Protein AF-A0A8S3S9F1-F1 (afdb_monomer_lite)

Structure (mmCIF, N/CA/C/O backbone):
data_AF-A0A8S3S9F1-F1
#
_entry.id   AF-A0A8S3S9F1-F1
#
loop_
_atom_site.group_PDB
_atom_site.id
_atom_site.type_symbol
_atom_site.label_atom_id
_atom_site.label_alt_id
_atom_site.label_comp_id
_atom_site.label_asym_id
_atom_site.label_entity_id
_atom_site.label_seq_id
_atom_site.pdbx_PDB_ins_code
_atom_site.Cartn_x
_atom_site.Cartn_y
_atom_site.Cartn_z
_atom_site.occupancy
_atom_site.B_iso_or_equiv
_atom_site.auth_seq_id
_atom_site.auth_comp_id
_atom_site.auth_asym_id
_atom_site.auth_atom_id
_atom_site.pdbx_PDB_model_num
ATOM 1 N N . MET A 1 1 ? -11.580 0.445 35.725 1.00 64.69 1 MET A N 1
ATOM 2 C CA . MET A 1 1 ? -11.082 0.594 37.122 1.00 64.69 1 MET A CA 1
ATOM 3 C C . MET A 1 1 ? -11.573 -0.590 37.945 1.00 64.69 1 MET A C 1
ATOM 5 O O . MET A 1 1 ? -12.680 -1.034 37.696 1.00 64.69 1 MET A O 1
ATOM 9 N N . ILE A 1 2 ? -10.803 -1.133 38.888 1.00 80.94 2 ILE A N 1
ATOM 10 C CA . ILE A 1 2 ? -11.288 -2.218 39.760 1.00 80.94 2 ILE A CA 1
ATOM 11 C C . ILE A 1 2 ? -11.992 -1.601 40.978 1.00 80.94 2 ILE A C 1
ATOM 13 O O . ILE A 1 2 ? -11.377 -0.806 41.684 1.00 80.94 2 ILE A O 1
ATOM 17 N N . VAL A 1 3 ? -13.266 -1.933 41.214 1.00 84.88 3 VAL A N 1
ATOM 18 C CA . VAL A 1 3 ? -14.085 -1.317 42.277 1.00 84.88 3 VAL A CA 1
ATOM 19 C C . VAL A 1 3 ? -14.909 -2.344 43.057 1.00 84.88 3 VAL A C 1
ATOM 21 O O . VAL A 1 3 ? -15.009 -3.511 42.680 1.00 84.88 3 VAL A O 1
ATOM 24 N N . LYS A 1 4 ? -15.527 -1.875 44.147 1.00 88.19 4 LYS A N 1
ATOM 25 C CA . LYS A 1 4 ? -16.622 -2.546 44.854 1.00 88.19 4 LYS A CA 1
ATOM 26 C C . LYS A 1 4 ? -17.819 -1.607 44.915 1.00 88.19 4 LYS A C 1
ATOM 28 O O . LYS A 1 4 ? -17.648 -0.414 45.161 1.00 88.19 4 LYS A O 1
ATOM 33 N N . CYS A 1 5 ? -19.018 -2.145 44.751 1.00 82.56 5 CYS A N 1
ATOM 34 C CA . CYS A 1 5 ? -20.244 -1.420 45.049 1.00 82.56 5 CYS A CA 1
ATOM 35 C C . CYS A 1 5 ? -20.648 -1.685 46.496 1.00 82.56 5 CYS A C 1
ATOM 37 O O . CYS A 1 5 ? -20.478 -2.792 47.004 1.00 82.56 5 CYS A O 1
ATOM 39 N N . ALA A 1 6 ? -21.205 -0.674 47.153 1.00 86.50 6 ALA A N 1
ATOM 40 C CA . ALA A 1 6 ? -21.793 -0.827 48.469 1.00 86.50 6 ALA A CA 1
ATOM 41 C C . ALA A 1 6 ? -23.165 -0.161 48.495 1.00 86.50 6 ALA A C 1
ATOM 43 O O . ALA A 1 6 ? -23.300 0.985 48.070 1.00 86.50 6 ALA A O 1
ATOM 44 N N . ILE A 1 7 ? -24.169 -0.879 48.987 1.00 84.19 7 ILE A N 1
ATOM 45 C CA . ILE A 1 7 ? -25.527 -0.368 49.149 1.00 84.19 7 ILE A CA 1
ATOM 46 C C . ILE A 1 7 ? -25.888 -0.339 50.627 1.00 84.19 7 ILE A C 1
ATOM 48 O O . ILE A 1 7 ? -25.523 -1.232 51.395 1.00 84.19 7 ILE A O 1
ATOM 52 N N . GLN A 1 8 ? -26.614 0.700 51.018 1.00 86.00 8 GLN A N 1
ATOM 53 C CA . GLN A 1 8 ? -27.138 0.848 52.362 1.00 86.00 8 GLN A CA 1
ATOM 54 C C . GLN A 1 8 ? -28.536 1.451 52.267 1.00 86.00 8 GLN A C 1
ATOM 56 O O . GLN A 1 8 ? -28.740 2.447 51.574 1.00 86.00 8 GLN A O 1
ATOM 61 N N . VAL A 1 9 ? -29.506 0.822 52.924 1.00 81.00 9 VAL A N 1
ATOM 62 C CA . VAL A 1 9 ? -30.903 1.269 52.907 1.00 81.00 9 VAL A CA 1
ATOM 63 C C . VAL A 1 9 ? -31.178 2.046 54.190 1.00 81.00 9 VAL A C 1
ATOM 65 O O . VAL A 1 9 ? -30.864 1.570 55.281 1.00 81.00 9 VAL A O 1
ATOM 68 N N . GLY A 1 10 ? -31.748 3.241 54.060 1.00 78.56 10 GLY A N 1
ATOM 69 C CA . GLY A 1 10 ? -32.263 4.038 55.173 1.00 78.56 10 GLY A CA 1
ATOM 70 C C . GLY A 1 10 ? -33.768 4.237 55.018 1.00 78.56 10 GLY A C 1
ATOM 71 O O . GLY A 1 10 ? -34.246 4.436 53.902 1.00 78.56 10 GLY A O 1
ATOM 72 N N . GLY A 1 11 ? -34.515 4.156 56.120 1.00 69.50 11 GLY A N 1
ATOM 73 C CA . GLY A 1 11 ? -35.933 4.525 56.135 1.00 69.50 11 GLY A CA 1
ATOM 74 C C . GLY A 1 11 ? -36.115 6.046 56.109 1.00 69.50 11 GLY A C 1
ATOM 75 O O . GLY A 1 11 ? -35.261 6.782 56.607 1.00 69.50 11 GLY A O 1
ATOM 76 N N . GLU A 1 12 ? -37.221 6.532 55.539 1.00 62.56 12 GLU A N 1
ATOM 77 C CA . GLU A 1 12 ? -37.562 7.958 55.594 1.00 62.56 12 GLU A CA 1
ATOM 78 C C . GLU A 1 12 ? -37.854 8.393 57.041 1.00 62.56 12 GLU A C 1
ATOM 80 O O . GLU A 1 12 ? -38.721 7.833 57.708 1.00 62.56 12 GLU A O 1
ATOM 85 N N . GLY A 1 13 ? -37.127 9.416 57.508 1.00 61.00 13 GLY A N 1
ATOM 86 C CA . GLY A 1 13 ? -37.258 10.002 58.846 1.00 61.00 13 GLY A CA 1
ATOM 87 C C . GLY A 1 13 ? -36.220 9.474 59.838 1.00 61.00 13 GLY A C 1
ATOM 88 O O . GLY A 1 13 ? -36.426 8.427 60.431 1.00 61.00 13 GLY A O 1
ATOM 89 N N . PHE A 1 14 ? -35.114 10.219 60.008 1.00 59.12 14 PHE A N 1
ATOM 90 C CA . PHE A 1 14 ? -34.063 10.083 61.044 1.00 59.12 14 PHE A CA 1
ATOM 91 C C . PHE A 1 14 ? -33.852 8.672 61.638 1.00 59.12 14 PHE A C 1
ATOM 93 O O . PHE A 1 14 ? -33.723 8.507 62.850 1.00 59.12 14 PHE A O 1
ATOM 100 N N . GLY A 1 15 ? -33.810 7.654 60.779 1.00 57.94 15 GLY A N 1
ATOM 101 C CA . GLY A 1 15 ? -33.701 6.252 61.160 1.00 57.94 15 GLY A CA 1
ATOM 102 C C . GLY A 1 15 ? -32.342 5.699 60.770 1.00 57.94 15 GLY A C 1
ATOM 103 O O . GLY A 1 15 ? -31.855 5.944 59.668 1.00 57.94 15 GLY A O 1
ATOM 104 N N . THR A 1 16 ? -31.728 4.969 61.697 1.00 67.81 16 THR A N 1
ATOM 105 C CA . THR A 1 16 ? -30.458 4.258 61.540 1.00 67.81 16 THR A CA 1
ATOM 106 C C . THR A 1 16 ? -30.378 3.527 60.202 1.00 67.81 16 THR A C 1
ATOM 108 O O . THR A 1 16 ? -31.266 2.755 59.841 1.00 67.81 16 THR A O 1
ATOM 111 N N . TYR A 1 17 ? -29.293 3.765 59.465 1.00 79.25 17 TYR A N 1
ATOM 112 C CA . TYR A 1 17 ? -29.019 3.027 58.241 1.00 79.25 17 TYR A CA 1
ATOM 113 C C . TYR A 1 17 ? -28.911 1.525 58.536 1.00 79.25 17 TYR A C 1
ATOM 115 O O . TYR A 1 17 ? -28.289 1.122 59.523 1.00 79.25 17 TYR A O 1
ATOM 123 N N . GLY A 1 18 ? -29.498 0.698 57.669 1.00 80.12 18 GLY A N 1
ATOM 124 C CA . GLY A 1 18 ? -29.355 -0.754 57.731 1.00 80.12 18 GLY A CA 1
ATOM 125 C C . GLY A 1 18 ? -27.906 -1.214 57.512 1.00 80.12 18 GLY A C 1
ATOM 126 O O . GLY A 1 18 ? -27.025 -0.399 57.214 1.00 80.12 18 GLY A O 1
ATOM 127 N N . PRO A 1 19 ? -27.626 -2.521 57.647 1.00 83.56 19 PRO A N 1
ATOM 128 C CA . PRO A 1 19 ? -26.304 -3.061 57.360 1.00 83.56 19 PRO A CA 1
ATOM 129 C C . PRO A 1 19 ? -25.893 -2.748 55.916 1.00 83.56 19 PRO A C 1
ATOM 131 O O . PRO A 1 19 ? -26.696 -2.817 54.985 1.00 83.56 19 PRO A O 1
ATOM 134 N N . GLN A 1 20 ? -24.628 -2.373 55.740 1.00 88.31 20 GLN A N 1
ATOM 135 C CA . GLN A 1 20 ? -24.055 -2.134 54.424 1.00 88.31 20 GLN A CA 1
ATOM 136 C C . GLN A 1 20 ? -23.795 -3.480 53.743 1.00 88.31 20 GLN A C 1
ATOM 138 O O . GLN A 1 20 ? -23.093 -4.332 54.287 1.00 88.31 20 GLN A O 1
ATOM 143 N N . HIS A 1 21 ? -24.328 -3.657 52.539 1.00 87.44 21 HIS A N 1
ATOM 144 C CA . HIS A 1 21 ? -24.033 -4.814 51.700 1.00 87.44 21 HIS A CA 1
ATOM 145 C C . HIS A 1 21 ? -23.020 -4.406 50.638 1.00 87.44 21 HIS A C 1
ATOM 147 O O . HIS A 1 21 ? -23.201 -3.389 49.969 1.00 87.44 21 HIS A O 1
ATOM 153 N N . THR A 1 22 ? -21.950 -5.182 50.490 1.00 90.31 22 THR A N 1
ATOM 154 C CA . THR A 1 22 ? -20.886 -4.923 49.517 1.00 90.31 22 THR A CA 1
ATOM 155 C C . THR A 1 22 ? -20.856 -6.014 48.455 1.00 90.31 22 THR A C 1
ATOM 157 O O . THR A 1 22 ? -21.131 -7.177 48.743 1.00 90.31 22 THR A O 1
ATOM 160 N N . SER A 1 23 ? -20.560 -5.632 47.215 1.00 87.56 23 SER A N 1
ATOM 161 C CA . SER A 1 23 ? -20.316 -6.581 46.132 1.00 87.56 23 SER A CA 1
ATOM 162 C C . SER A 1 23 ? -18.914 -7.178 46.235 1.00 87.56 23 SER A C 1
ATOM 164 O O . SER A 1 23 ? -18.011 -6.602 46.858 1.00 87.56 23 SER A O 1
ATOM 166 N N . ASP A 1 24 ? -18.697 -8.271 45.507 1.00 90.38 24 ASP A N 1
ATOM 167 C CA . ASP A 1 24 ? -17.350 -8.690 45.138 1.00 90.38 24 ASP A CA 1
ATOM 168 C C . ASP A 1 24 ? -16.638 -7.605 44.321 1.00 90.38 24 ASP A C 1
ATOM 170 O O . ASP A 1 24 ? -17.247 -6.657 43.808 1.00 90.38 24 ASP A O 1
ATOM 174 N N . VAL A 1 25 ? -15.315 -7.730 44.235 1.00 87.50 25 VAL A N 1
ATOM 175 C CA . VAL A 1 25 ? -14.483 -6.857 43.408 1.00 87.50 25 VAL A CA 1
ATOM 176 C C . VAL A 1 25 ? -14.765 -7.139 41.935 1.00 87.50 25 VAL A C 1
ATOM 178 O O . VAL A 1 25 ? -14.690 -8.289 41.509 1.00 87.50 25 VAL A O 1
ATOM 181 N N . PHE A 1 26 ? -15.019 -6.100 41.142 1.00 85.44 26 PHE A N 1
ATOM 182 C CA . PHE A 1 26 ? -15.218 -6.240 39.700 1.00 85.44 26 PHE A CA 1
ATOM 183 C C . PHE A 1 26 ? -14.583 -5.083 38.921 1.00 85.44 26 PHE A C 1
ATOM 185 O O . PHE A 1 26 ? -14.331 -4.001 39.459 1.00 85.44 26 PHE A O 1
ATOM 192 N N . PHE A 1 27 ? -14.293 -5.313 37.638 1.00 82.19 27 PHE A N 1
ATOM 193 C CA . PHE A 1 27 ? -13.904 -4.231 36.740 1.00 82.19 27 PHE A CA 1
ATOM 194 C C . PHE A 1 27 ? -15.131 -3.385 36.436 1.00 82.19 27 PHE A C 1
ATOM 196 O O . PHE A 1 27 ? -16.123 -3.890 35.933 1.00 82.19 27 PHE A O 1
ATOM 203 N N . ALA A 1 28 ? -15.032 -2.100 36.717 1.00 79.06 28 ALA A N 1
ATOM 204 C CA . ALA A 1 28 ? -16.010 -1.067 36.469 1.00 79.06 28 ALA A CA 1
ATOM 205 C C . ALA A 1 28 ? -15.593 -0.250 35.240 1.00 79.06 28 ALA A C 1
ATOM 207 O O . ALA A 1 28 ? -14.579 0.460 35.290 1.00 79.06 28 ALA A O 1
ATOM 208 N N . GLY A 1 29 ? -16.364 -0.357 34.156 1.00 77.38 29 GLY A N 1
ATOM 209 C CA . GLY A 1 29 ? -16.155 0.407 32.927 1.00 77.38 29 GLY A CA 1
ATOM 210 C C . GLY A 1 29 ? -16.621 -0.330 31.673 1.00 77.38 29 GLY A C 1
ATOM 211 O O . GLY A 1 29 ? -17.383 -1.295 31.747 1.00 77.38 29 GLY A O 1
ATOM 212 N N . LEU A 1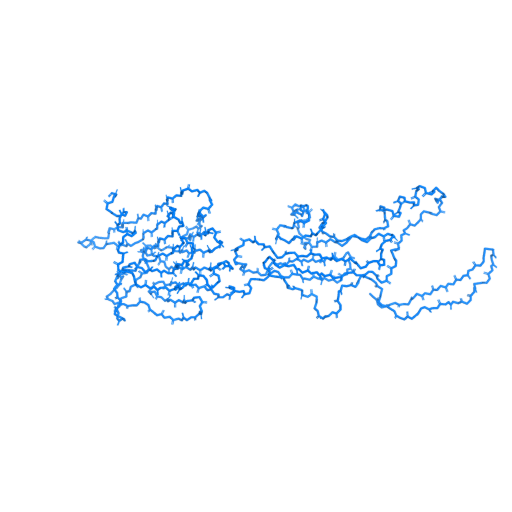 30 ? -16.140 0.131 30.519 1.00 77.75 30 LEU A N 1
ATOM 213 C CA . LEU A 1 30 ? -16.263 -0.600 29.264 1.00 77.75 30 LEU A CA 1
ATOM 214 C C . LEU A 1 30 ? -15.169 -1.656 29.187 1.00 77.75 30 LEU A C 1
ATOM 216 O O . LEU A 1 30 ? -13.994 -1.359 29.395 1.00 77.75 30 LEU A O 1
ATOM 220 N N . LYS A 1 31 ? -15.559 -2.873 28.847 1.00 78.06 31 LYS A N 1
ATOM 221 C CA . LYS A 1 31 ? -14.649 -3.956 28.536 1.00 78.06 31 LYS A CA 1
ATOM 222 C C . LYS A 1 31 ? -14.754 -4.262 27.049 1.00 78.06 31 LYS A C 1
ATOM 224 O O . LYS A 1 31 ? -15.825 -4.580 26.543 1.00 78.06 31 LYS A O 1
ATOM 229 N N . ILE A 1 32 ? -13.626 -4.130 26.371 1.00 75.31 32 ILE A N 1
ATOM 230 C CA . ILE A 1 32 ? -13.412 -4.558 24.991 1.00 75.31 32 ILE A CA 1
ATOM 231 C C . ILE A 1 32 ? -12.616 -5.872 25.084 1.00 75.31 32 ILE A C 1
ATOM 233 O O . ILE A 1 32 ? -11.804 -5.996 26.000 1.00 75.31 32 ILE A O 1
ATOM 237 N N . ASP A 1 33 ? -12.938 -6.871 24.255 1.00 67.75 33 ASP A N 1
ATOM 238 C CA . ASP A 1 33 ? -12.566 -8.297 24.411 1.00 67.75 33 ASP A CA 1
ATOM 239 C C . ASP A 1 33 ? -11.193 -8.582 25.088 1.00 67.75 33 ASP A C 1
ATOM 241 O O . ASP A 1 33 ? -10.182 -7.980 24.723 1.00 67.75 33 ASP A O 1
ATOM 245 N N . PRO A 1 34 ? -11.097 -9.520 26.057 1.00 49.06 34 PRO A N 1
ATOM 246 C CA . PRO A 1 34 ? -9.926 -9.698 26.911 1.00 49.06 34 PRO A CA 1
ATOM 247 C C . PRO A 1 34 ? -8.845 -10.649 26.346 1.00 49.06 34 PRO A C 1
ATOM 249 O O . PRO A 1 34 ? -7.963 -11.064 27.097 1.00 49.06 34 PRO A O 1
ATOM 252 N N . SER A 1 35 ? -8.861 -11.009 25.056 1.00 50.50 35 SER A N 1
ATOM 253 C CA . SER A 1 35 ? -7.918 -11.973 24.448 1.00 50.50 35 SER A CA 1
ATOM 254 C C . SER A 1 35 ? -6.542 -11.404 24.045 1.00 50.50 35 SER A C 1
ATOM 256 O O . SER A 1 35 ? -5.869 -11.984 23.199 1.00 50.50 35 SER A O 1
ATOM 258 N N . SER A 1 36 ? -6.070 -10.358 24.736 1.00 46.16 36 SER A N 1
ATOM 259 C CA . SER A 1 36 ? -4.657 -9.931 24.885 1.00 46.16 36 SER A CA 1
ATOM 260 C C . SER A 1 36 ? -4.018 -8.895 23.941 1.00 46.16 36 SER A C 1
ATOM 262 O O . SER A 1 36 ? -2.823 -8.646 24.099 1.00 46.16 36 SER A O 1
ATOM 264 N N . SER A 1 37 ? -4.745 -8.185 23.071 1.00 53.69 37 SER A N 1
ATOM 265 C CA . SER A 1 37 ? -4.168 -6.981 22.440 1.00 53.69 37 SER A CA 1
ATOM 266 C C . SER A 1 37 ? -5.144 -5.808 22.334 1.00 53.69 37 SER A C 1
ATOM 268 O O . SER A 1 37 ? -6.279 -5.945 21.894 1.00 53.69 37 SER A O 1
ATOM 270 N N . THR A 1 38 ? -4.676 -4.619 22.724 1.00 63.66 38 THR A N 1
ATOM 271 C CA . THR A 1 38 ? -5.267 -3.323 22.340 1.00 63.66 38 THR A CA 1
ATOM 272 C C . THR A 1 38 ? -5.001 -2.989 20.870 1.00 63.66 38 THR A C 1
ATOM 274 O O . THR A 1 38 ? -5.549 -2.017 20.365 1.00 63.66 38 THR A O 1
ATOM 277 N N . ASP A 1 39 ? -4.162 -3.788 20.203 1.00 68.75 39 ASP A N 1
ATOM 278 C CA . ASP A 1 39 ? -3.821 -3.708 18.786 1.00 68.75 39 ASP A CA 1
ATOM 279 C C . ASP A 1 39 ? -4.570 -4.796 18.009 1.00 68.75 39 ASP A C 1
ATOM 281 O O . ASP A 1 39 ? -4.155 -5.959 17.988 1.00 68.75 39 ASP A O 1
ATOM 285 N N . TYR A 1 40 ? -5.660 -4.421 17.354 1.00 75.31 40 TYR A N 1
ATOM 286 C CA . TYR A 1 40 ? -6.356 -5.275 16.400 1.00 75.31 40 TYR A CA 1
ATOM 287 C C . TYR A 1 40 ? -5.810 -5.063 14.985 1.00 75.31 40 TYR A C 1
ATOM 289 O O . TYR A 1 40 ? -5.301 -3.991 14.653 1.00 75.31 40 TYR A O 1
ATOM 297 N N . GLN A 1 41 ? -5.917 -6.090 14.143 1.00 74.50 41 GLN A N 1
ATOM 298 C CA . GLN A 1 41 ? -5.527 -6.037 12.734 1.00 74.50 41 GLN A CA 1
ATOM 299 C C . GLN A 1 41 ? -6.713 -6.465 11.873 1.00 74.50 41 GLN A C 1
ATOM 301 O O . GLN A 1 41 ? -7.392 -7.434 12.211 1.00 74.50 41 GLN A O 1
ATOM 306 N N . VAL A 1 42 ? -6.949 -5.736 10.789 1.00 72.88 42 VAL A N 1
ATOM 307 C CA . VAL A 1 42 ? -7.927 -6.066 9.748 1.00 72.88 42 VAL A CA 1
ATOM 308 C C . VAL A 1 42 ? -7.219 -5.986 8.395 1.00 72.88 42 VAL A C 1
ATOM 310 O O . VAL A 1 42 ? -6.285 -5.200 8.241 1.00 72.88 42 VAL A O 1
ATOM 313 N N . PHE A 1 43 ? -7.601 -6.845 7.456 1.00 71.56 43 PHE A N 1
ATOM 314 C CA . PHE A 1 43 ? -7.080 -6.848 6.087 1.00 71.56 43 PHE A CA 1
ATOM 315 C C . PHE A 1 43 ? -8.119 -6.239 5.134 1.00 71.56 43 PHE A C 1
ATOM 317 O O . PHE A 1 43 ? -9.310 -6.223 5.458 1.00 71.56 43 PHE A O 1
ATOM 324 N N . GLU A 1 44 ? -7.703 -5.770 3.952 1.00 68.69 44 GLU A N 1
ATOM 325 C CA . GLU A 1 44 ? -8.639 -5.230 2.955 1.00 68.69 44 GLU A CA 1
ATOM 326 C C . GLU A 1 44 ? -9.796 -6.198 2.671 1.00 68.69 44 GLU A C 1
ATOM 328 O O . GLU A 1 44 ? -9.591 -7.368 2.335 1.00 68.69 44 GLU A O 1
ATOM 333 N N . GLY A 1 45 ? -11.026 -5.695 2.784 1.00 63.34 45 GLY A N 1
ATOM 334 C CA . GLY A 1 45 ? -12.235 -6.478 2.528 1.00 63.34 45 GLY A CA 1
ATOM 335 C C . GLY A 1 45 ? -12.564 -7.521 3.602 1.00 63.34 45 GLY A C 1
ATOM 336 O O . GLY A 1 45 ? -13.599 -8.180 3.495 1.00 63.34 45 GLY A O 1
ATOM 337 N N . GLU A 1 46 ? -11.737 -7.668 4.642 1.00 70.94 46 GLU A N 1
ATOM 338 C CA . GLU A 1 46 ? -12.092 -8.446 5.823 1.00 70.94 46 GLU A CA 1
ATOM 339 C C . GLU A 1 46 ? -12.936 -7.630 6.803 1.00 70.94 46 GLU A C 1
ATOM 341 O O . GLU A 1 46 ? -12.824 -6.405 6.909 1.00 70.94 46 GLU A O 1
ATOM 346 N N . GLU A 1 47 ? -13.772 -8.348 7.552 1.00 72.56 47 GLU A N 1
ATOM 347 C CA . GLU A 1 47 ? -14.567 -7.803 8.643 1.00 72.56 47 GLU A CA 1
ATOM 348 C C . GLU A 1 47 ? -13.995 -8.256 9.986 1.00 72.56 47 GLU A C 1
ATOM 350 O O . GLU A 1 47 ? -13.867 -9.448 10.274 1.00 72.56 47 GLU A O 1
ATOM 355 N N . LEU A 1 48 ? -13.710 -7.284 10.843 1.00 76.81 48 LEU A N 1
ATOM 356 C CA . LEU A 1 48 ? -13.348 -7.487 12.232 1.00 76.81 48 LEU A CA 1
ATOM 357 C C . LEU A 1 48 ? -14.536 -7.133 13.130 1.00 76.81 48 LEU A C 1
ATOM 359 O O . LEU A 1 48 ? -15.124 -6.055 13.031 1.00 76.81 48 LEU A O 1
ATOM 363 N N . HIS A 1 49 ? -14.861 -8.037 14.052 1.00 79.25 49 HIS A N 1
ATOM 364 C CA . HIS A 1 49 ? -15.924 -7.864 15.036 1.00 79.25 49 HIS A CA 1
ATOM 365 C C . HIS A 1 49 ? -15.328 -7.755 16.436 1.00 79.25 49 HIS A C 1
ATOM 367 O O . HIS A 1 49 ? -14.895 -8.752 17.008 1.00 79.25 49 HIS A O 1
ATOM 373 N N . ILE A 1 50 ? -15.335 -6.548 16.998 1.00 77.44 50 ILE A N 1
ATOM 374 C CA . ILE A 1 50 ? -14.828 -6.288 18.345 1.00 77.44 50 ILE A CA 1
ATOM 375 C C . ILE A 1 50 ? -16.020 -6.208 19.312 1.00 77.44 50 ILE A C 1
ATOM 377 O O . ILE A 1 50 ? -16.811 -5.260 19.228 1.00 77.44 50 ILE A O 1
ATOM 381 N N . PRO A 1 51 ? -16.193 -7.173 20.233 1.00 79.56 51 PRO A N 1
ATOM 382 C CA . PRO A 1 51 ? -17.244 -7.101 21.234 1.00 79.56 51 PRO A CA 1
ATOM 383 C C . PRO A 1 51 ? -16.885 -6.082 22.324 1.00 79.56 51 PRO A C 1
ATOM 385 O O . PRO A 1 51 ? -15.763 -6.047 22.833 1.00 79.56 51 PRO A O 1
ATOM 388 N N . ALA A 1 52 ? -17.873 -5.279 22.707 1.00 79.50 52 ALA A N 1
ATOM 389 C CA . ALA A 1 52 ? -17.782 -4.277 23.755 1.00 79.50 52 ALA A CA 1
ATOM 390 C C . ALA A 1 52 ? -18.947 -4.445 24.744 1.00 79.50 52 ALA A C 1
ATOM 392 O O . ALA A 1 52 ? -20.114 -4.509 24.349 1.00 79.50 52 ALA A O 1
ATOM 393 N N . GLU A 1 53 ? -18.639 -4.515 26.038 1.00 84.81 53 GLU A N 1
ATOM 394 C CA . GLU A 1 53 ? -19.618 -4.699 27.115 1.00 84.81 53 GLU A CA 1
ATOM 395 C C . GLU A 1 53 ? -19.409 -3.674 28.235 1.00 84.81 53 GLU A C 1
ATOM 397 O O . GLU A 1 53 ? -18.280 -3.437 28.667 1.00 84.81 53 GLU A O 1
ATOM 402 N N . LEU A 1 54 ? -20.488 -3.062 28.734 1.00 82.88 54 LEU A N 1
ATOM 403 C CA . LEU A 1 54 ? -20.427 -2.281 29.969 1.00 82.88 54 LEU A CA 1
ATOM 404 C C . LEU A 1 54 ? -20.635 -3.202 31.164 1.00 82.88 54 LEU A C 1
ATOM 406 O O . LEU A 1 54 ? -21.594 -3.966 31.231 1.00 82.88 54 LEU A O 1
ATOM 410 N N . THR A 1 55 ? -19.757 -3.086 32.152 1.00 84.06 55 THR A N 1
ATOM 411 C CA . THR A 1 55 ? -19.850 -3.872 33.389 1.00 84.06 55 THR A CA 1
ATOM 412 C C . THR A 1 55 ? -20.672 -3.187 34.478 1.00 84.06 55 THR A C 1
ATOM 414 O O . THR A 1 55 ? -20.867 -3.748 35.556 1.00 84.06 55 THR A O 1
ATOM 417 N N . MET A 1 56 ? -21.153 -1.970 34.217 1.00 82.81 56 MET A N 1
ATOM 418 C CA . MET A 1 56 ? -21.987 -1.202 35.133 1.00 82.81 56 MET A CA 1
ATOM 419 C C . MET A 1 56 ? -23.059 -0.401 34.385 1.00 82.81 56 MET A C 1
ATOM 421 O O . MET A 1 56 ? -22.831 -0.002 33.240 1.00 82.81 56 MET A O 1
ATOM 425 N N . PRO A 1 57 ? -24.200 -0.114 35.037 1.00 82.56 57 PRO A N 1
ATOM 426 C CA . PRO A 1 57 ? -25.199 0.786 34.484 1.00 82.56 57 PRO A CA 1
ATOM 427 C C . PRO A 1 57 ? -24.645 2.199 34.311 1.00 82.56 57 PRO A C 1
ATOM 429 O O . PRO A 1 57 ? -23.782 2.652 35.065 1.00 82.56 57 PRO A O 1
ATOM 432 N N . LEU A 1 58 ? -25.205 2.921 33.341 1.00 80.56 58 LEU A N 1
ATOM 433 C CA . LEU A 1 58 ? -24.897 4.331 33.131 1.00 80.56 58 LEU A CA 1
ATOM 434 C C . LEU A 1 58 ? -25.371 5.158 34.334 1.00 80.56 58 LEU A C 1
ATOM 436 O O . LEU A 1 58 ? -26.537 5.089 34.734 1.00 80.56 58 LEU A O 1
ATOM 440 N N . SER A 1 59 ? -24.457 5.943 34.908 1.00 71.94 59 SER A N 1
ATOM 441 C CA . SER A 1 59 ? -24.787 6.906 35.958 1.00 71.94 59 SER A CA 1
ATOM 442 C C . SER A 1 59 ? -25.369 8.158 35.315 1.00 71.94 59 SER A C 1
ATOM 444 O O . SER A 1 59 ? -24.678 8.860 34.579 1.00 71.94 59 SER A O 1
ATOM 446 N N . CYS A 1 60 ? -26.647 8.421 35.575 1.00 72.56 60 CYS A N 1
ATOM 447 C CA . CYS A 1 60 ? -27.390 9.499 34.930 1.00 72.56 60 CYS A CA 1
ATOM 448 C C . CYS A 1 60 ? -27.839 10.519 35.974 1.00 72.56 60 CYS A C 1
ATOM 450 O O . CYS A 1 60 ? -28.287 10.161 37.067 1.00 72.56 60 CYS A O 1
ATOM 452 N N . ALA A 1 61 ? -27.671 11.803 35.658 1.00 68.50 61 ALA A N 1
ATOM 453 C CA . ALA A 1 61 ? -28.036 12.890 36.554 1.00 68.50 61 ALA A CA 1
ATOM 454 C C . ALA A 1 61 ? -29.556 13.091 36.524 1.00 68.50 61 ALA A C 1
ATOM 456 O O . ALA A 1 61 ? -30.104 13.698 35.606 1.00 68.50 61 ALA A O 1
ATOM 457 N N . TRP A 1 62 ? -30.247 12.571 37.537 1.00 67.81 62 TRP A N 1
ATOM 458 C CA . TRP A 1 62 ? -31.694 12.723 37.655 1.00 67.81 62 TRP A CA 1
ATOM 459 C C . TRP A 1 62 ? -32.050 14.072 38.301 1.00 67.81 62 TRP A C 1
ATOM 461 O O . TRP A 1 62 ? -31.525 14.398 39.372 1.00 67.81 62 TRP A O 1
ATOM 471 N N . PRO A 1 63 ? -32.958 14.870 37.711 1.00 67.00 63 PRO A N 1
ATOM 472 C CA . PRO A 1 63 ? -33.463 16.075 38.349 1.00 67.00 63 PRO A CA 1
ATOM 473 C C . PRO A 1 63 ? -34.172 15.709 39.656 1.00 67.00 63 PRO A C 1
ATOM 475 O O . PRO A 1 63 ? -35.088 14.890 39.659 1.00 67.00 63 PRO A O 1
ATOM 478 N N . LYS A 1 64 ? -33.812 16.368 40.763 1.00 62.53 64 LYS A N 1
ATOM 479 C CA . LYS A 1 64 ? -34.369 16.111 42.109 1.00 62.53 64 LYS A CA 1
ATOM 480 C C . LYS A 1 64 ? -35.894 16.322 42.241 1.00 62.53 64 LYS A C 1
ATOM 482 O O . LYS A 1 64 ? -36.436 16.068 43.308 1.00 62.53 64 LYS A O 1
ATOM 4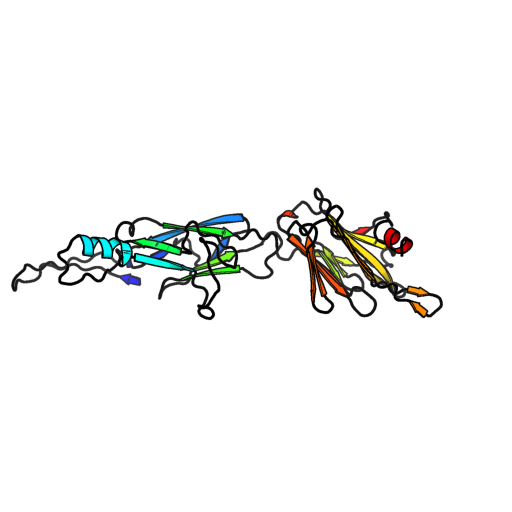87 N N . MET A 1 65 ? -36.581 16.802 41.198 1.00 57.28 65 MET A N 1
ATOM 488 C CA . MET A 1 65 ? -38.008 17.165 41.216 1.00 57.28 65 MET A CA 1
ATOM 489 C C . MET A 1 65 ? -38.784 16.804 39.933 1.00 57.28 65 MET A C 1
ATOM 491 O O . MET A 1 65 ? -39.855 17.357 39.697 1.00 57.28 65 MET A O 1
ATOM 495 N N . SER A 1 66 ? -38.297 15.912 39.063 1.00 55.34 66 SER A N 1
ATOM 496 C CA . SER A 1 66 ? -39.106 15.508 37.900 1.00 55.34 66 SER A CA 1
ATOM 497 C C . SER A 1 66 ? -40.022 14.335 38.256 1.00 55.34 66 SER A C 1
ATOM 499 O O . SER A 1 66 ? -39.599 13.186 38.195 1.00 55.34 66 SER A O 1
ATOM 501 N N . THR A 1 67 ? -41.277 14.607 38.612 1.00 56.00 67 THR A N 1
ATOM 502 C CA . THR A 1 67 ? -42.344 13.586 38.701 1.00 56.00 67 THR A CA 1
ATOM 503 C C . THR A 1 67 ? -43.007 13.318 37.346 1.00 56.00 67 THR A C 1
ATOM 505 O O . THR A 1 67 ? -43.759 12.357 37.189 1.00 56.00 67 THR A O 1
ATOM 508 N N . GLU A 1 68 ? -42.711 14.141 36.339 1.00 67.81 68 GLU A N 1
ATOM 509 C CA . GLU A 1 68 ? -43.203 13.964 34.979 1.00 67.81 68 GLU A CA 1
ATOM 510 C C . GLU A 1 68 ? -42.502 12.784 34.305 1.00 67.81 68 GLU A C 1
ATOM 512 O O . GLU A 1 68 ? -41.352 12.876 33.870 1.00 67.81 68 GLU A O 1
ATOM 517 N N . LYS A 1 69 ? -43.234 11.674 34.182 1.00 67.38 69 LYS A N 1
ATOM 518 C CA . LYS A 1 69 ? -42.809 10.454 33.484 1.00 67.38 69 LYS A CA 1
ATOM 519 C C . LYS A 1 69 ? -42.182 10.747 32.113 1.00 67.38 69 LYS A C 1
ATOM 521 O O . LYS A 1 69 ? -41.110 10.235 31.817 1.00 67.38 69 LYS A O 1
ATOM 526 N N . ASN A 1 70 ? -42.770 11.670 31.347 1.00 70.81 70 ASN A N 1
ATOM 527 C CA . ASN A 1 70 ? -42.266 12.083 30.031 1.00 70.81 70 ASN A CA 1
ATOM 528 C C . ASN A 1 70 ? -40.852 12.684 30.083 1.00 70.81 70 ASN A C 1
ATOM 530 O O . ASN A 1 70 ? -40.061 12.485 29.165 1.00 70.81 70 ASN A O 1
ATOM 534 N N . ARG A 1 71 ? -40.511 13.407 31.156 1.00 70.94 71 ARG A N 1
ATOM 535 C CA . ARG A 1 71 ? -39.187 14.015 31.330 1.00 70.94 71 ARG A CA 1
ATOM 536 C C . ARG A 1 71 ? -38.142 12.975 31.728 1.00 70.94 71 ARG A C 1
ATOM 538 O O . ARG A 1 71 ? -37.027 13.019 31.223 1.00 70.94 71 ARG A O 1
ATOM 545 N N . ILE A 1 72 ? -38.514 12.019 32.581 1.00 70.75 72 ILE A N 1
ATOM 546 C CA . ILE A 1 72 ? -37.657 10.879 32.939 1.00 70.75 72 ILE A CA 1
ATOM 547 C C . ILE A 1 72 ? -37.390 10.001 31.711 1.00 70.75 72 ILE A C 1
ATOM 549 O O . ILE A 1 72 ? -36.250 9.605 31.481 1.00 70.75 72 ILE A O 1
ATOM 553 N N . ASP A 1 73 ? -38.420 9.715 30.915 1.00 73.88 73 ASP A N 1
ATOM 554 C CA . ASP A 1 73 ? -38.293 8.887 29.714 1.00 73.88 73 ASP A CA 1
ATOM 555 C C . ASP A 1 73 ? -37.428 9.576 28.642 1.00 73.88 73 ASP A C 1
ATOM 557 O O . ASP A 1 73 ? -36.607 8.917 28.006 1.00 73.88 73 ASP A O 1
ATOM 561 N N . ASN A 1 74 ? -37.510 10.906 28.520 1.00 73.12 74 ASN A N 1
ATOM 562 C CA . ASN A 1 74 ? -36.623 11.687 27.653 1.00 73.12 74 ASN A CA 1
ATOM 563 C C . ASN A 1 74 ? -35.151 11.605 28.112 1.00 73.12 74 ASN A C 1
ATOM 565 O O . ASN A 1 74 ? -34.280 11.264 27.315 1.00 73.12 74 ASN A O 1
ATOM 569 N N . ILE A 1 75 ? -34.877 11.788 29.410 1.00 72.88 75 ILE A N 1
ATOM 570 C CA . ILE A 1 75 ? -33.520 11.651 29.976 1.00 72.88 75 ILE A CA 1
ATOM 571 C C . ILE A 1 75 ? -32.967 10.241 29.733 1.00 72.88 75 ILE A C 1
ATOM 573 O O . ILE A 1 75 ? -31.812 10.088 29.347 1.00 72.88 75 ILE A O 1
ATOM 577 N N . LYS A 1 76 ? -33.784 9.193 29.906 1.00 71.75 76 LYS A N 1
ATOM 578 C CA . LYS A 1 76 ? -33.378 7.805 29.623 1.00 71.75 76 LYS A CA 1
ATOM 579 C C . LYS A 1 76 ? -32.967 7.590 28.168 1.00 71.75 76 LYS A C 1
ATOM 581 O O . LYS A 1 76 ? -32.039 6.825 27.919 1.00 71.75 76 LYS A O 1
ATOM 586 N N . GLN A 1 77 ? -33.676 8.214 27.230 1.00 69.06 77 GLN A N 1
ATOM 587 C CA . GLN A 1 77 ? -33.460 8.017 25.796 1.00 69.06 77 GLN A CA 1
ATOM 588 C C . GLN A 1 77 ? -32.318 8.871 25.233 1.00 69.06 77 GLN A C 1
ATOM 590 O O . GLN A 1 77 ? -31.577 8.392 24.368 1.00 69.06 77 GLN A O 1
ATOM 595 N N . ASN A 1 78 ? -32.173 10.107 25.718 1.00 67.50 78 ASN A N 1
ATOM 596 C CA . ASN A 1 78 ? -31.317 11.113 25.088 1.00 67.50 78 ASN A CA 1
ATOM 597 C C . ASN A 1 78 ? -30.096 11.501 25.930 1.00 67.50 78 ASN A C 1
ATOM 599 O O . ASN A 1 78 ? -29.012 11.639 25.370 1.00 67.50 78 ASN A O 1
ATOM 603 N N . ASP A 1 79 ? -30.238 11.603 27.253 1.00 68.12 79 ASP A N 1
ATOM 604 C CA . ASP A 1 79 ? -29.171 12.115 28.130 1.00 68.12 79 ASP A CA 1
ATOM 605 C C . ASP A 1 79 ? -28.383 10.988 28.819 1.00 68.12 79 ASP A C 1
ATOM 607 O O . ASP A 1 79 ? -27.213 11.134 29.163 1.00 68.12 79 ASP A O 1
ATOM 611 N N . CYS A 1 80 ? -29.022 9.835 29.021 1.00 77.00 80 CYS A N 1
ATOM 612 C CA . CYS A 1 80 ? -28.465 8.658 29.683 1.00 77.00 80 CYS A CA 1
ATOM 613 C C . CYS A 1 80 ? -27.831 7.711 28.658 1.00 77.00 80 CYS A C 1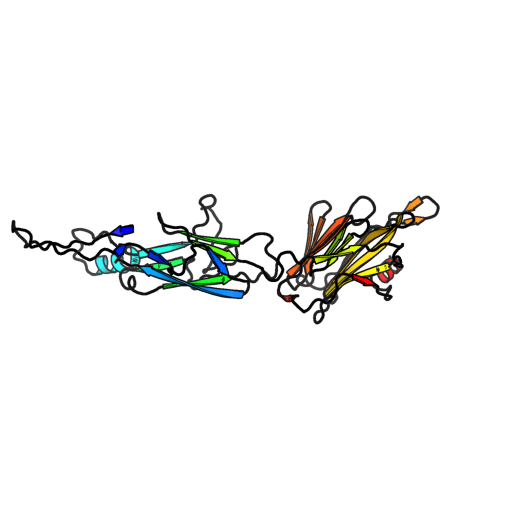
ATOM 615 O O . CYS A 1 80 ? -28.238 6.554 28.499 1.00 77.00 80 CYS A O 1
ATOM 617 N N . VAL A 1 81 ? -26.870 8.250 27.912 1.00 73.50 81 VAL A N 1
ATOM 618 C CA . VAL A 1 81 ? -26.236 7.590 26.774 1.00 73.50 81 VAL A CA 1
ATOM 619 C C . VAL A 1 81 ? -24.721 7.706 26.891 1.00 73.50 81 VAL A C 1
ATOM 621 O O . VAL A 1 81 ? -24.188 8.785 27.128 1.00 73.50 81 VAL A O 1
ATOM 624 N N . LEU A 1 82 ? -24.022 6.598 26.665 1.00 72.19 82 LEU A N 1
ATOM 625 C CA . LEU A 1 82 ? -22.585 6.583 26.421 1.00 72.19 82 LEU A CA 1
ATOM 626 C C . LEU A 1 82 ? -22.347 6.283 24.943 1.00 72.19 82 LEU A C 1
ATOM 628 O O . LEU A 1 82 ? -22.778 5.245 24.442 1.00 72.19 82 LEU A O 1
ATOM 632 N N . VAL A 1 83 ? -21.646 7.181 24.256 1.00 69.44 83 VAL A N 1
ATOM 633 C CA . VAL A 1 83 ? -21.234 6.985 22.864 1.00 69.44 83 VAL A CA 1
ATOM 634 C C . VAL A 1 83 ? -19.725 6.785 22.834 1.00 69.44 83 VAL A C 1
ATOM 636 O O . VAL A 1 83 ? -18.972 7.640 23.296 1.00 69.44 83 VAL A O 1
ATOM 639 N N . LEU A 1 84 ? -19.285 5.649 22.302 1.00 66.12 84 LEU A N 1
ATOM 640 C CA . LEU A 1 84 ? -17.895 5.442 21.910 1.00 66.12 84 LEU A CA 1
ATOM 641 C C . LEU A 1 84 ? -17.733 6.036 20.514 1.00 66.12 84 LEU A C 1
ATOM 643 O O . LEU A 1 84 ? -18.454 5.608 19.619 1.00 66.12 84 LEU A O 1
ATOM 647 N N . LEU A 1 85 ? -16.820 6.980 20.315 1.00 64.25 85 LEU A N 1
ATOM 648 C CA . LEU A 1 85 ? -16.560 7.581 19.003 1.00 64.25 85 LEU A CA 1
ATOM 649 C C . LEU A 1 85 ? -15.177 7.174 18.487 1.00 64.25 85 LEU A C 1
ATOM 651 O O . LEU A 1 85 ? -14.286 6.829 19.268 1.00 64.25 85 LEU A O 1
ATOM 655 N N . ASN A 1 86 ? -14.988 7.264 17.169 1.00 60.09 86 ASN A N 1
ATOM 656 C CA . ASN A 1 86 ? -13.650 7.304 16.587 1.00 60.09 86 ASN A CA 1
ATOM 657 C C . ASN A 1 86 ? -12.917 8.554 17.110 1.00 60.09 86 ASN A C 1
ATOM 659 O O . ASN A 1 86 ? -13.337 9.687 16.871 1.00 60.09 86 ASN A O 1
ATOM 663 N N . GLY A 1 87 ? -11.855 8.340 17.877 1.00 50.56 87 GLY A N 1
ATOM 664 C CA . GLY A 1 87 ? -11.008 9.383 18.422 1.00 50.56 87 GLY A CA 1
ATOM 665 C C . GLY A 1 87 ? -9.875 9.678 17.460 1.00 50.56 87 GLY A C 1
ATOM 666 O O . GLY A 1 87 ? -8.763 9.222 17.679 1.00 50.56 87 GLY A O 1
ATOM 667 N N . VAL A 1 88 ? -10.110 10.471 16.418 1.00 46.34 88 VAL A N 1
ATOM 668 C CA . VAL A 1 88 ? -8.979 11.071 15.696 1.00 46.34 88 VAL A CA 1
ATOM 669 C C . VAL A 1 88 ? -8.221 11.955 16.703 1.00 46.34 88 VAL A C 1
ATOM 671 O O . VAL A 1 88 ? -8.866 12.720 17.429 1.00 46.34 88 VAL A O 1
ATOM 674 N N . PRO A 1 89 ? -6.886 11.839 16.835 1.00 39.81 89 PRO A N 1
ATOM 675 C CA . PRO A 1 89 ? -6.128 12.621 17.801 1.00 39.81 89 PRO A CA 1
ATOM 676 C C . PRO A 1 89 ? -6.241 14.115 17.480 1.00 39.81 89 PRO A C 1
ATOM 678 O O . PRO A 1 89 ? -5.665 14.609 16.521 1.00 39.81 89 PRO A O 1
ATOM 681 N N . ASP A 1 90 ? -7.054 14.793 18.284 1.00 39.28 90 ASP A N 1
ATOM 682 C CA . ASP A 1 90 ? -7.035 16.193 18.721 1.00 39.28 90 ASP A CA 1
ATOM 683 C C . ASP A 1 90 ? -6.070 17.182 18.022 1.00 39.28 90 ASP A C 1
ATOM 685 O O . ASP A 1 90 ? -5.278 17.863 18.670 1.00 39.28 90 ASP A O 1
ATOM 689 N N . TYR A 1 91 ? -6.150 17.309 16.694 1.00 35.12 91 TYR A N 1
ATOM 690 C CA . TYR A 1 91 ? -5.655 18.497 15.980 1.00 35.12 91 TYR A CA 1
ATOM 691 C C . TYR A 1 91 ? -6.529 18.951 14.803 1.00 35.12 91 TYR A C 1
ATOM 693 O O . TYR A 1 91 ? -6.242 19.976 14.188 1.00 35.12 91 TYR A O 1
ATOM 701 N N . GLN A 1 92 ? -7.624 18.245 14.503 1.00 35.34 92 GLN A N 1
ATOM 702 C CA . GLN A 1 92 ? -8.571 18.623 13.449 1.00 35.34 92 GLN A CA 1
ATOM 703 C C . GLN A 1 92 ? -10.019 18.272 13.829 1.00 35.34 92 GLN A C 1
ATOM 705 O O . GLN A 1 92 ? -10.734 17.603 13.095 1.00 35.34 92 GLN A O 1
ATOM 710 N N . LEU A 1 93 ? -10.499 18.786 14.968 1.00 39.59 93 LEU A N 1
ATOM 711 C CA . LEU A 1 93 ? -11.941 18.815 15.283 1.00 39.59 93 LEU A CA 1
ATOM 712 C C . LEU A 1 93 ? -12.746 19.771 14.378 1.00 39.59 93 LEU A C 1
ATOM 714 O O . LEU A 1 93 ? -13.955 19.903 14.536 1.00 39.59 93 LEU A O 1
ATOM 718 N N . ASN A 1 94 ? -12.093 20.387 13.391 1.00 36.56 94 ASN A N 1
ATOM 719 C CA . ASN A 1 94 ? -12.738 21.078 12.287 1.00 36.56 94 ASN A CA 1
ATOM 720 C C . ASN A 1 94 ? -12.427 20.336 10.977 1.00 36.56 94 ASN A C 1
ATOM 722 O O . ASN A 1 94 ? -11.533 20.745 10.241 1.00 36.56 94 ASN A O 1
ATOM 726 N N . GLY A 1 95 ? -13.181 19.272 10.685 1.00 42.22 95 GLY A N 1
ATOM 727 C CA . GLY A 1 95 ? -13.453 18.906 9.290 1.00 42.22 95 GLY A CA 1
ATOM 728 C C . GLY A 1 95 ? -12.805 17.656 8.691 1.00 42.22 95 GLY A C 1
ATOM 729 O O . GLY A 1 95 ? -12.606 17.660 7.483 1.00 42.22 95 GLY A O 1
ATOM 730 N N . GLU A 1 96 ? -12.537 16.581 9.440 1.00 46.47 96 GLU A N 1
ATOM 731 C CA . GLU A 1 96 ? -12.344 15.258 8.809 1.00 46.47 96 GLU A CA 1
ATOM 732 C C . GLU A 1 96 ? -13.433 14.280 9.259 1.00 46.47 96 GLU A C 1
ATOM 734 O O . GLU A 1 96 ? -13.413 13.664 10.323 1.00 46.47 96 GLU A O 1
ATOM 739 N N . GLU A 1 97 ? -14.460 14.299 8.413 1.00 59.75 97 GLU A N 1
ATOM 740 C CA . GLU A 1 97 ? -15.815 13.801 8.552 1.00 59.75 97 GLU A CA 1
ATOM 741 C C . GLU A 1 97 ? -15.863 12.282 8.457 1.00 59.75 97 GLU A C 1
ATOM 743 O O . GLU A 1 97 ? -15.473 11.680 7.458 1.00 59.75 97 GLU A O 1
ATOM 748 N N . CYS A 1 98 ? -16.421 11.662 9.487 1.00 57.34 98 CYS A N 1
ATOM 749 C CA . CYS A 1 98 ? -16.977 10.343 9.315 1.00 57.34 98 CYS A CA 1
ATOM 750 C C . CYS A 1 98 ? -18.433 10.485 8.850 1.00 57.34 98 CYS A C 1
ATOM 752 O O . CYS A 1 98 ? -19.257 11.075 9.553 1.00 57.34 98 CYS A O 1
ATOM 754 N N . ILE A 1 99 ? -18.727 9.997 7.643 1.00 59.44 99 ILE A N 1
ATOM 755 C CA . ILE A 1 99 ? -20.009 10.187 6.952 1.00 59.44 99 ILE A CA 1
ATOM 756 C C . ILE A 1 99 ? -20.689 8.827 6.837 1.00 59.44 99 ILE A C 1
ATOM 758 O O . ILE A 1 99 ? -20.136 7.910 6.237 1.00 59.44 99 ILE A O 1
ATOM 762 N N . ASN A 1 100 ? -21.891 8.692 7.406 1.00 63.25 100 ASN A N 1
ATOM 763 C CA . ASN A 1 100 ? -22.685 7.456 7.373 1.00 63.25 100 ASN A CA 1
ATOM 764 C C . ASN A 1 100 ? -21.904 6.209 7.835 1.00 63.25 100 ASN A C 1
ATOM 766 O O . ASN A 1 100 ? -22.007 5.147 7.227 1.00 63.25 100 ASN A O 1
ATOM 770 N N . GLY A 1 101 ? -21.092 6.352 8.887 1.00 59.38 101 GLY A N 1
ATOM 771 C CA . GLY A 1 101 ? -20.282 5.255 9.417 1.00 59.38 101 GLY A CA 1
ATOM 772 C C . GLY A 1 101 ? -18.970 4.996 8.672 1.00 59.38 101 GLY A C 1
ATOM 773 O O . GLY A 1 101 ? -18.282 4.052 9.029 1.00 59.38 101 GLY A O 1
ATOM 774 N N . ILE A 1 102 ? -18.586 5.799 7.676 1.00 60.38 102 ILE A N 1
ATOM 775 C CA . ILE A 1 102 ? -17.334 5.617 6.923 1.00 60.38 102 ILE A CA 1
ATOM 776 C C . ILE A 1 102 ? -16.328 6.694 7.324 1.00 60.38 102 ILE A C 1
ATOM 778 O O . ILE A 1 102 ? -16.612 7.885 7.193 1.00 60.38 102 ILE A O 1
ATOM 782 N N . THR A 1 103 ? -15.154 6.287 7.809 1.00 62.75 103 THR A N 1
ATOM 783 C CA . THR A 1 103 ? -14.051 7.212 8.104 1.00 62.75 103 THR A CA 1
ATOM 784 C C . THR A 1 103 ? -13.304 7.598 6.826 1.00 62.75 103 THR A C 1
ATOM 786 O O . THR A 1 103 ? -13.347 6.884 5.826 1.00 62.75 103 THR A O 1
ATOM 789 N N . LYS A 1 104 ? -12.570 8.717 6.850 1.00 56.25 104 LYS A N 1
ATOM 790 C CA . LYS A 1 104 ? -11.705 9.141 5.735 1.00 56.25 104 LYS A CA 1
ATOM 791 C C . LYS A 1 104 ? -10.667 8.077 5.341 1.00 56.25 104 LYS A C 1
ATOM 793 O O . LYS A 1 104 ? -10.353 7.943 4.163 1.00 56.25 104 LYS A O 1
ATOM 798 N N . ASP A 1 105 ? -10.206 7.294 6.314 1.00 53.28 105 ASP A N 1
ATOM 799 C CA . ASP A 1 105 ? -9.286 6.163 6.126 1.00 53.28 105 ASP A CA 1
ATOM 800 C C . ASP A 1 105 ? -10.021 4.848 5.781 1.00 53.28 105 ASP A C 1
ATOM 802 O O . ASP A 1 105 ? -9.488 3.759 5.978 1.00 53.28 105 ASP A O 1
ATOM 806 N N . GLY A 1 106 ? -11.280 4.961 5.333 1.00 53.28 106 GLY A N 1
ATOM 807 C CA . GLY A 1 106 ? -12.125 3.908 4.768 1.00 53.28 106 GLY A CA 1
ATOM 808 C C . GLY A 1 106 ? -12.497 2.762 5.693 1.00 53.28 106 GLY A C 1
ATOM 809 O O . GLY A 1 106 ? -12.913 1.705 5.219 1.00 53.28 106 GLY A O 1
ATOM 810 N N . ILE A 1 107 ? -12.411 2.981 7.002 1.00 57.84 107 ILE A N 1
ATOM 811 C CA . ILE A 1 107 ? -12.949 2.047 7.981 1.00 57.84 107 ILE A CA 1
ATOM 812 C C . ILE A 1 107 ? -14.456 2.264 8.087 1.00 57.84 107 ILE A C 1
ATOM 814 O O . ILE A 1 107 ? -14.926 3.372 8.356 1.00 57.84 107 ILE A O 1
ATOM 818 N N . ILE A 1 108 ? -15.207 1.184 7.878 1.00 60.44 108 ILE A N 1
ATOM 819 C CA . ILE A 1 108 ? -16.672 1.195 7.867 1.00 60.44 108 ILE A CA 1
ATOM 820 C C . ILE A 1 108 ? -17.214 0.656 9.194 1.00 60.44 108 ILE A C 1
ATOM 822 O O . ILE A 1 108 ? -16.877 -0.454 9.604 1.00 60.44 108 ILE A O 1
ATOM 826 N N . PHE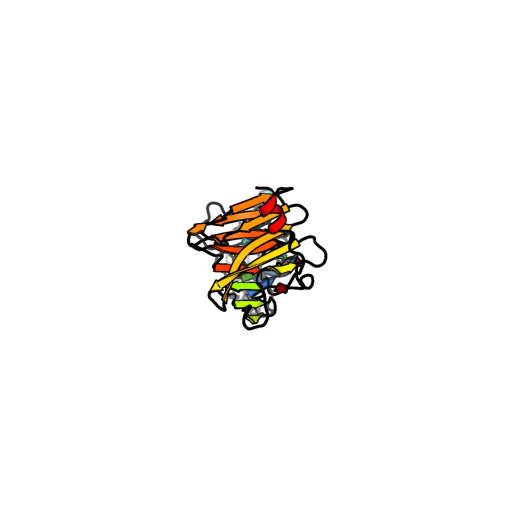 A 1 109 ? -18.099 1.431 9.818 1.00 60.56 109 PHE A N 1
ATOM 827 C CA . PHE A 1 109 ? -18.922 1.080 10.970 1.00 60.56 109 PHE A CA 1
ATOM 828 C C . PHE A 1 109 ? -20.333 0.678 10.515 1.00 60.56 109 PHE A C 1
ATOM 830 O O . PHE A 1 109 ? -20.894 1.241 9.581 1.00 60.56 109 PHE A O 1
ATOM 837 N N . ASN A 1 110 ? -20.961 -0.259 11.227 1.00 53.44 110 ASN A N 1
ATOM 838 C CA . ASN A 1 110 ? -22.323 -0.740 10.936 1.00 53.44 110 ASN A CA 1
ATOM 839 C C . ASN A 1 110 ? -23.447 0.187 11.453 1.00 53.44 110 ASN A C 1
ATOM 841 O O . ASN A 1 110 ? -24.590 -0.236 11.618 1.00 53.44 110 ASN A O 1
ATOM 845 N N . SER A 1 111 ? -23.126 1.432 11.782 1.00 56.62 111 SER A N 1
ATOM 846 C CA . SER A 1 111 ? -24.079 2.424 12.273 1.00 56.62 111 SER A CA 1
ATOM 847 C C . SER A 1 111 ? -23.908 3.721 11.502 1.00 56.62 111 SER A C 1
ATOM 849 O O . SER A 1 111 ? -22.795 4.085 11.137 1.00 56.62 111 SER A O 1
ATOM 851 N N . GLU A 1 112 ? -25.007 4.456 11.312 1.00 56.06 112 GLU A N 1
ATOM 852 C CA . GLU A 1 112 ? -24.984 5.815 10.742 1.00 56.06 112 GLU A CA 1
ATOM 853 C C . GLU A 1 112 ? -24.056 6.751 11.541 1.00 56.06 112 GLU A C 1
ATOM 855 O O . GLU A 1 112 ? -23.547 7.742 11.024 1.00 56.06 112 GLU A O 1
ATOM 860 N N . THR A 1 113 ? -23.804 6.401 12.805 1.00 57.19 113 THR A N 1
ATOM 861 C CA . THR A 1 113 ? -22.815 7.017 13.683 1.00 57.19 113 THR A CA 1
ATOM 862 C C . THR A 1 113 ? -21.486 6.273 13.642 1.00 57.19 113 THR A C 1
ATOM 864 O O . THR A 1 113 ? -21.439 5.047 13.641 1.00 57.19 113 THR A O 1
ATOM 867 N N . CYS A 1 114 ? -20.384 7.005 13.725 1.00 64.38 114 CYS A N 1
ATOM 868 C CA . CYS A 1 114 ? -19.030 6.451 13.676 1.00 64.38 114 CYS A CA 1
ATOM 869 C C . CYS A 1 114 ? -18.558 5.983 15.049 1.00 64.38 114 CYS A C 1
ATOM 871 O O . CYS A 1 114 ? -17.624 6.532 15.641 1.00 64.38 114 CYS A O 1
ATOM 873 N N . GLY A 1 115 ? -19.315 5.035 15.597 1.00 68.69 115 GLY A N 1
ATOM 874 C CA . GLY A 1 115 ? -19.273 4.715 17.007 1.00 68.69 115 GLY A CA 1
ATOM 875 C C . GLY A 1 115 ? -20.410 3.815 17.475 1.00 68.69 115 GLY A C 1
ATOM 876 O O . GLY A 1 115 ? -21.414 3.659 16.785 1.00 68.69 115 GLY A O 1
ATOM 877 N N . ILE A 1 116 ? -20.266 3.261 18.680 1.00 72.88 116 ILE A N 1
ATOM 878 C CA . ILE A 1 116 ? -21.302 2.451 19.339 1.00 72.88 116 ILE A CA 1
ATOM 879 C C . ILE A 1 116 ? -22.011 3.249 20.432 1.00 72.88 116 ILE A C 1
ATOM 881 O O . ILE A 1 116 ? -21.396 4.051 21.137 1.00 72.88 116 ILE A O 1
ATOM 885 N N . LYS A 1 117 ? -23.314 3.004 20.588 1.00 76.44 117 LYS A N 1
ATOM 886 C CA . LYS A 1 117 ? -24.183 3.685 21.553 1.00 76.44 117 LYS A CA 1
ATOM 887 C C . LYS A 1 117 ? -24.666 2.705 22.621 1.00 76.44 117 LYS A C 1
ATOM 889 O O . LYS A 1 117 ? -25.422 1.784 22.322 1.00 76.44 117 LYS A O 1
ATOM 894 N N . PHE A 1 118 ? -24.310 2.962 23.874 1.00 79.44 118 PHE A N 1
ATOM 895 C CA . PHE A 1 118 ? -24.957 2.364 25.038 1.00 79.44 118 PHE A CA 1
ATOM 896 C C . PHE A 1 118 ? -25.988 3.340 25.599 1.00 79.44 118 PHE A C 1
ATOM 898 O O . PHE A 1 118 ? -25.733 4.533 25.724 1.00 79.44 118 PHE A O 1
ATOM 905 N N . SER A 1 119 ? -27.154 2.831 25.957 1.00 80.75 119 SER A N 1
ATOM 906 C CA . SER A 1 119 ? -28.276 3.579 26.516 1.00 80.75 119 SER A CA 1
ATOM 907 C C . SER A 1 119 ? -28.726 2.958 27.831 1.00 80.75 119 SER A C 1
ATOM 909 O O . SER A 1 119 ? -28.362 1.829 28.170 1.00 80.75 119 SER A O 1
ATOM 911 N N . HIS A 1 120 ? -29.583 3.672 28.554 1.00 81.00 120 HIS A N 1
ATOM 912 C CA . HIS A 1 120 ? -30.156 3.187 29.804 1.00 81.00 120 HIS A CA 1
ATOM 913 C C . HIS A 1 120 ? -30.838 1.810 29.697 1.00 81.00 120 HIS A C 1
ATOM 915 O O . HIS A 1 120 ? -30.854 1.066 30.673 1.00 81.00 120 HIS A O 1
ATOM 921 N N . SER A 1 121 ? -31.411 1.461 28.543 1.00 80.88 121 SER A N 1
ATOM 922 C CA . SER A 1 121 ? -32.155 0.208 28.361 1.00 80.88 121 SER A CA 1
ATOM 923 C C . SER A 1 121 ? -31.310 -0.963 27.866 1.00 80.88 121 SER A C 1
ATOM 925 O O . SER A 1 121 ? -31.703 -2.100 28.088 1.00 80.88 121 SER A O 1
ATOM 927 N N . ASN A 1 122 ? -30.173 -0.708 27.213 1.00 82.00 122 ASN A N 1
ATOM 928 C CA . ASN A 1 122 ? -29.365 -1.746 26.557 1.00 82.00 122 ASN A CA 1
ATOM 929 C C . ASN A 1 122 ? -27.914 -1.813 27.065 1.00 82.00 122 ASN A C 1
ATOM 931 O O . ASN A 1 122 ? -27.087 -2.483 26.458 1.00 82.00 122 ASN A O 1
ATOM 935 N N . TRP A 1 123 ? -27.576 -1.134 28.168 1.00 84.44 123 TRP A N 1
ATOM 936 C CA . TRP A 1 123 ? -26.199 -1.105 28.681 1.00 84.44 123 TRP A CA 1
ATOM 937 C C . TRP A 1 123 ? -25.633 -2.500 29.005 1.00 84.44 123 TRP A C 1
ATOM 939 O O . TRP A 1 123 ? -24.427 -2.694 28.922 1.00 84.44 123 TRP A O 1
ATOM 949 N N . GLN A 1 124 ? -26.490 -3.468 29.353 1.00 84.62 124 GLN A N 1
ATOM 950 C CA . GLN A 1 124 ? -26.096 -4.857 29.643 1.00 84.62 124 GLN A CA 1
ATOM 951 C C . GLN A 1 124 ? -25.865 -5.695 28.383 1.00 84.62 124 GLN A C 1
ATOM 953 O O . GLN A 1 124 ? -25.323 -6.797 28.462 1.00 84.62 124 GLN A O 1
ATOM 958 N N . GLU A 1 125 ? -26.320 -5.215 27.227 1.00 85.88 125 GLU A N 1
ATOM 959 C CA . GLU A 1 125 ? -26.214 -5.940 25.972 1.00 85.88 125 GLU A CA 1
ATOM 960 C C . GLU A 1 125 ? -24.825 -5.739 25.375 1.00 85.88 125 GLU A C 1
ATOM 962 O O . GLU A 1 125 ? -24.344 -4.611 25.227 1.00 85.88 125 GLU A O 1
ATOM 967 N N . LYS A 1 126 ? -24.196 -6.848 24.981 1.00 82.19 126 LYS A N 1
ATOM 968 C CA . LYS A 1 126 ? -22.937 -6.820 24.238 1.00 82.19 126 LYS A CA 1
ATOM 969 C C . LYS A 1 126 ? -23.155 -6.124 22.900 1.00 82.19 126 LYS A C 1
ATOM 971 O O . LYS A 1 126 ? -23.954 -6.584 22.086 1.00 82.19 126 LYS A O 1
ATOM 976 N N . GLN A 1 127 ? -22.413 -5.050 22.669 1.00 77.88 127 GLN A N 1
ATOM 977 C CA . GLN A 1 127 ? -22.389 -4.346 21.393 1.00 77.88 127 GLN A CA 1
ATOM 978 C C . GLN A 1 127 ? -21.231 -4.882 20.549 1.00 77.88 127 GLN A C 1
ATOM 980 O O . GLN A 1 127 ? -20.177 -5.221 21.085 1.00 77.88 127 GLN A O 1
ATOM 985 N N . ILE A 1 128 ? -21.416 -4.972 19.232 1.00 75.75 128 ILE A N 1
ATOM 986 C CA . ILE A 1 128 ? -20.370 -5.417 18.304 1.00 75.75 128 ILE A CA 1
ATOM 987 C C . ILE A 1 128 ? -19.941 -4.224 17.461 1.00 75.75 128 ILE A C 1
ATOM 989 O O . ILE A 1 128 ? -20.728 -3.700 16.671 1.00 75.75 128 ILE A O 1
ATOM 993 N N . ILE A 1 129 ? -18.684 -3.819 17.609 1.00 74.19 129 ILE A N 1
ATOM 994 C CA . ILE A 1 129 ? -18.045 -2.863 16.712 1.00 74.19 129 ILE A CA 1
ATOM 995 C C . ILE A 1 129 ? -17.617 -3.655 15.480 1.00 74.19 129 ILE A C 1
ATOM 997 O O . ILE A 1 129 ? -16.738 -4.513 15.568 1.00 74.19 129 ILE A O 1
ATOM 1001 N N . LYS A 1 130 ? -18.272 -3.403 14.348 1.00 70.81 130 LYS A N 1
ATOM 1002 C CA . LYS A 1 130 ? -17.852 -3.954 13.059 1.00 70.81 130 LYS A CA 1
ATOM 1003 C C . LYS A 1 130 ? -16.909 -2.972 12.389 1.00 70.81 130 LYS A C 1
ATOM 1005 O O . LYS A 1 130 ? -17.227 -1.787 12.338 1.00 70.81 130 LYS A O 1
ATOM 1010 N N . ILE A 1 131 ? -15.785 -3.480 11.915 1.00 71.00 131 ILE A N 1
ATOM 1011 C CA . ILE A 1 131 ? -14.734 -2.726 11.241 1.00 71.00 131 ILE A CA 1
ATOM 1012 C C . ILE A 1 131 ? -14.422 -3.477 9.960 1.00 71.00 131 ILE A C 1
ATOM 1014 O O . ILE A 1 131 ? -14.094 -4.657 10.012 1.00 71.00 131 ILE A O 1
ATOM 1018 N N . MET A 1 132 ? -14.515 -2.794 8.827 1.00 66.31 132 MET A N 1
ATOM 1019 C CA . MET A 1 132 ? -14.092 -3.332 7.538 1.00 66.31 132 MET A CA 1
ATOM 1020 C C . MET A 1 132 ? -12.764 -2.696 7.126 1.00 66.31 132 MET A C 1
ATOM 1022 O O . MET A 1 132 ? -12.631 -1.475 7.236 1.00 66.31 132 MET A O 1
ATOM 1026 N N . GLY A 1 133 ? -11.803 -3.503 6.671 1.00 67.44 133 GLY A N 1
ATOM 1027 C CA . GLY A 1 133 ? -10.576 -2.990 6.055 1.00 67.44 133 GLY A CA 1
ATOM 1028 C C . GLY A 1 133 ? -10.902 -2.314 4.724 1.00 67.44 133 GLY A C 1
ATOM 1029 O O . GLY A 1 133 ? -11.637 -2.885 3.907 1.00 67.44 133 GLY A O 1
ATOM 1030 N N . GLN A 1 134 ? -10.399 -1.096 4.509 1.00 67.19 134 GLN A N 1
ATOM 1031 C CA . GLN A 1 134 ? -10.759 -0.308 3.333 1.00 67.19 134 GLN A CA 1
ATOM 1032 C C . GLN A 1 134 ? -10.276 -1.027 2.077 1.00 67.19 134 GLN A C 1
ATOM 1034 O O . GLN A 1 134 ? -9.088 -1.262 1.923 1.00 67.19 134 GLN A O 1
ATOM 1039 N N . THR A 1 135 ? -11.192 -1.329 1.157 1.00 60.72 135 THR A N 1
ATOM 1040 C CA . THR A 1 135 ? -10.837 -1.856 -0.166 1.00 60.72 135 THR A CA 1
ATOM 1041 C C . THR A 1 135 ? -10.516 -0.690 -1.097 1.00 60.72 135 THR A C 1
ATOM 1043 O O . THR A 1 135 ? -11.389 -0.221 -1.829 1.00 60.72 135 THR A O 1
ATOM 1046 N N . ASP A 1 136 ? -9.293 -0.170 -1.041 1.00 56.62 136 ASP A N 1
ATOM 1047 C CA . ASP A 1 136 ? -8.827 0.841 -2.001 1.00 56.62 136 ASP A CA 1
ATOM 1048 C C . ASP A 1 136 ? -7.970 0.232 -3.116 1.00 56.62 136 ASP A C 1
ATOM 1050 O O . ASP A 1 136 ? -7.677 0.912 -4.103 1.00 56.62 136 ASP A O 1
ATOM 1054 N N . LEU A 1 137 ? -7.660 -1.066 -3.001 1.00 57.00 137 LEU A N 1
ATOM 1055 C CA . LEU A 1 137 ? -6.868 -1.838 -3.954 1.00 57.00 137 LEU A CA 1
ATOM 1056 C C . LEU A 1 137 ? -5.420 -1.336 -4.056 1.00 57.00 137 LEU A C 1
ATOM 1058 O O . LEU A 1 137 ? -4.686 -1.741 -4.959 1.00 57.00 137 LEU A O 1
ATOM 1062 N N . VAL A 1 138 ? -4.987 -0.454 -3.157 1.00 56.16 138 VAL A N 1
ATOM 1063 C CA . VAL A 1 138 ? -3.661 0.154 -3.156 1.00 56.16 138 VAL A CA 1
ATOM 1064 C C . VAL A 1 138 ? -2.911 -0.348 -1.937 1.00 56.16 138 VAL A C 1
ATOM 1066 O O . VAL A 1 138 ? -3.417 -0.350 -0.830 1.00 56.16 138 VAL A O 1
ATOM 1069 N N . VAL A 1 139 ? -1.645 -0.719 -2.125 1.00 58.44 139 VAL A N 1
ATOM 1070 C CA . VAL A 1 139 ? -0.802 -1.084 -0.984 1.00 58.44 139 VAL A CA 1
ATOM 1071 C C . VAL A 1 139 ? -0.573 0.136 -0.098 1.00 58.44 139 VAL A C 1
ATOM 1073 O O . VAL A 1 139 ? 0.093 1.099 -0.498 1.00 58.44 139 VAL A O 1
ATOM 1076 N N . ASN A 1 140 ? -1.069 0.053 1.126 1.00 57.12 140 ASN A N 1
ATOM 1077 C CA . ASN A 1 140 ? -0.807 0.959 2.219 1.00 57.12 140 ASN A CA 1
ATOM 1078 C C . ASN A 1 140 ? 0.698 1.017 2.484 1.00 57.12 140 ASN A C 1
ATOM 1080 O O . ASN A 1 140 ? 1.342 0.051 2.899 1.00 57.12 140 ASN A O 1
ATOM 1084 N N . VAL A 1 141 ? 1.286 2.185 2.223 1.00 51.44 141 VAL A N 1
ATOM 1085 C CA . VAL A 1 141 ? 2.717 2.442 2.460 1.00 51.44 141 VAL A CA 1
ATOM 1086 C C . VAL A 1 141 ? 3.017 2.545 3.969 1.00 51.44 141 VAL A C 1
ATOM 1088 O O . VAL A 1 141 ? 4.167 2.397 4.379 1.00 51.44 141 VAL A O 1
ATOM 1091 N N . ALA A 1 142 ? 1.987 2.764 4.794 1.00 55.09 142 ALA A N 1
ATOM 1092 C CA . ALA A 1 142 ? 2.018 2.769 6.255 1.00 55.09 142 ALA A CA 1
ATOM 1093 C C . ALA A 1 142 ? 0.700 2.200 6.816 1.00 55.09 142 ALA A C 1
ATOM 1095 O O . ALA A 1 142 ? -0.324 2.308 6.146 1.00 55.09 142 ALA A O 1
ATOM 1096 N N . ASP A 1 143 ? 0.722 1.638 8.032 1.00 60.31 143 ASP A N 1
ATOM 1097 C CA . ASP A 1 143 ? -0.488 1.161 8.724 1.00 60.31 143 ASP A CA 1
ATOM 1098 C C . ASP A 1 143 ? -1.536 2.295 8.786 1.00 60.31 143 ASP A C 1
ATOM 1100 O O . ASP A 1 143 ? -1.241 3.369 9.324 1.00 60.31 143 ASP A O 1
ATOM 1104 N N . ARG A 1 144 ? -2.761 2.069 8.283 1.00 60.47 144 ARG A N 1
ATOM 1105 C CA . ARG A 1 144 ? -3.897 2.962 8.584 1.00 60.47 144 ARG A CA 1
ATOM 1106 C C . ARG A 1 144 ? -4.402 2.610 9.972 1.00 60.47 144 ARG A C 1
ATOM 1108 O O . ARG A 1 144 ? -4.678 1.443 10.245 1.00 60.47 144 ARG A O 1
ATOM 1115 N N . ILE A 1 145 ? -4.485 3.595 10.861 1.00 62.59 145 ILE A N 1
ATOM 1116 C CA . ILE A 1 145 ? -4.801 3.365 12.271 1.00 62.59 145 ILE A CA 1
ATOM 1117 C C . ILE A 1 145 ? -6.086 4.097 12.627 1.00 62.59 145 ILE A C 1
ATOM 1119 O O . ILE A 1 145 ? -6.139 5.322 12.559 1.00 62.59 145 ILE A O 1
ATOM 1123 N N . VAL A 1 146 ? -7.088 3.353 13.090 1.00 63.38 146 VAL A N 1
ATOM 1124 C CA . VAL A 1 146 ? -8.243 3.934 13.777 1.00 63.38 146 VAL A CA 1
ATOM 1125 C C . VAL A 1 146 ? -8.061 3.795 15.275 1.00 63.38 146 VAL A C 1
ATOM 1127 O O . VAL A 1 146 ? -7.784 2.709 15.788 1.00 63.38 146 VAL A O 1
ATOM 1130 N N . LEU A 1 147 ? -8.230 4.922 15.961 1.00 62.75 147 LEU A N 1
ATOM 1131 C CA . LEU A 1 147 ? -8.226 4.995 17.408 1.00 62.75 147 LEU A CA 1
ATOM 1132 C C . LEU A 1 147 ? -9.671 5.034 17.897 1.00 62.75 147 LEU A C 1
ATOM 1134 O O . LEU A 1 147 ? -10.400 5.995 17.673 1.00 6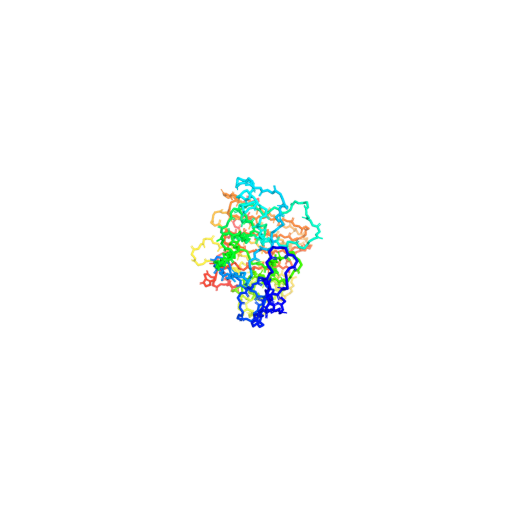2.75 147 LEU A O 1
ATOM 1138 N N . LEU A 1 148 ? -10.091 4.006 18.620 1.00 64.50 148 LEU A N 1
ATOM 1139 C CA . LEU A 1 148 ? -11.346 4.054 19.358 1.00 64.50 148 LEU A CA 1
ATOM 1140 C C . LEU A 1 148 ? -11.050 4.636 20.736 1.00 64.50 148 LEU A C 1
ATOM 1142 O O . LEU A 1 148 ? -10.299 4.047 21.517 1.00 64.50 148 LEU A O 1
ATOM 1146 N N . ARG A 1 149 ? -11.630 5.804 21.024 1.00 59.31 149 ARG A N 1
ATOM 1147 C CA . ARG A 1 149 ? -11.418 6.505 22.290 1.00 59.31 149 ARG A CA 1
ATOM 1148 C C . ARG A 1 149 ? -12.725 6.604 23.063 1.00 59.31 149 ARG A C 1
ATOM 1150 O O . ARG A 1 149 ? -13.725 7.144 22.592 1.00 59.31 149 ARG A O 1
ATOM 1157 N N . LEU A 1 150 ? -12.682 6.146 24.306 1.00 58.59 150 LEU A N 1
ATOM 1158 C CA . LEU A 1 150 ? -13.614 6.584 25.337 1.00 58.59 150 LEU A CA 1
ATOM 1159 C C . LEU A 1 150 ? -13.113 7.898 25.918 1.00 58.59 150 LEU A C 1
ATOM 1161 O O . LEU A 1 150 ? -11.923 8.026 26.207 1.00 58.59 150 LEU A O 1
ATOM 1165 N N . TYR A 1 151 ? -14.012 8.849 26.157 1.00 47.00 151 TYR A N 1
ATOM 1166 C CA . TYR A 1 151 ? -13.686 10.030 26.956 1.00 47.00 151 TYR A CA 1
ATOM 1167 C C . TYR A 1 151 ? -13.040 9.570 28.284 1.00 47.00 151 TYR A C 1
ATOM 1169 O O . TYR A 1 151 ? -13.707 8.968 29.123 1.00 47.00 151 TYR A O 1
ATOM 1177 N N . ASN A 1 152 ? -11.736 9.826 28.449 1.00 43.34 152 ASN A N 1
ATOM 1178 C CA . ASN A 1 152 ? -10.908 9.489 29.619 1.00 43.34 152 ASN A CA 1
ATOM 1179 C C . ASN A 1 152 ? -10.617 7.990 29.905 1.00 43.34 152 ASN A C 1
ATOM 1181 O O . ASN A 1 152 ? -10.462 7.630 31.074 1.00 43.34 152 ASN A O 1
ATOM 1185 N N . SER A 1 153 ? -10.510 7.105 28.904 1.00 51.47 153 SER A N 1
ATOM 1186 C CA . SER A 1 153 ? -10.087 5.702 29.130 1.00 51.47 153 SER A CA 1
ATOM 1187 C C . SER A 1 153 ? -9.173 5.147 28.024 1.00 51.47 153 SER A C 1
ATOM 1189 O O . SER A 1 153 ? -8.735 5.901 27.158 1.00 51.47 153 SER A O 1
ATOM 1191 N N . ASP A 1 154 ? -8.853 3.851 28.125 1.00 56.41 154 ASP A N 1
ATOM 1192 C CA . ASP A 1 154 ? -7.866 3.117 27.331 1.00 56.41 154 ASP A CA 1
ATOM 1193 C C . ASP A 1 154 ? -8.100 3.265 25.819 1.00 56.41 154 ASP A C 1
ATOM 1195 O O . ASP A 1 154 ? -9.233 3.344 25.338 1.00 56.41 154 ASP A O 1
ATOM 1199 N N . GLU A 1 155 ? -6.996 3.303 25.079 1.00 63.41 155 GLU A N 1
ATOM 1200 C CA . GLU A 1 155 ? -6.957 3.491 23.632 1.00 63.41 155 GLU A CA 1
ATOM 1201 C C . GLU A 1 155 ? -6.932 2.135 22.922 1.00 63.41 155 GLU A C 1
ATOM 1203 O O . GLU A 1 155 ? -6.061 1.303 23.191 1.00 63.41 155 GLU A O 1
ATOM 1208 N N . VAL A 1 156 ? -7.886 1.905 22.014 1.00 65.00 156 VAL A N 1
ATOM 1209 C CA . VAL A 1 156 ? -7.894 0.711 21.157 1.00 65.00 156 VAL A CA 1
ATOM 1210 C C . VAL A 1 156 ? -7.483 1.103 19.749 1.00 65.00 156 VAL A C 1
ATOM 1212 O O . VAL A 1 156 ? -8.104 1.966 19.129 1.00 65.00 156 VAL A O 1
ATOM 1215 N N . TYR A 1 157 ? -6.447 0.435 19.256 1.00 68.62 157 TYR A N 1
ATOM 1216 C CA . TYR A 1 157 ? -5.845 0.654 17.955 1.00 68.62 157 TYR A CA 1
ATOM 1217 C C . TYR A 1 157 ? -6.275 -0.449 17.001 1.00 68.62 157 TYR A C 1
ATOM 1219 O O . TYR A 1 157 ? -6.128 -1.637 17.286 1.00 68.62 157 TYR A O 1
ATOM 1227 N N . VAL A 1 158 ? -6.784 -0.054 15.843 1.00 66.81 158 VAL A N 1
ATOM 1228 C CA . VAL A 1 158 ? -7.130 -0.984 14.772 1.00 66.81 158 VAL A CA 1
ATOM 1229 C C . VAL A 1 158 ? -6.288 -0.626 13.566 1.00 66.81 158 VAL A C 1
ATOM 1231 O O . VAL A 1 158 ? -6.366 0.498 13.076 1.00 66.81 158 VAL A O 1
ATOM 1234 N N . LYS A 1 159 ? -5.446 -1.568 13.141 1.00 69.50 159 LYS A N 1
ATOM 1235 C CA . LYS A 1 159 ? -4.498 -1.397 12.042 1.00 69.50 159 LYS A CA 1
ATOM 1236 C C . LYS A 1 159 ? -5.011 -2.111 10.805 1.00 69.50 159 LYS A C 1
ATOM 1238 O O . LYS A 1 159 ? -5.161 -3.332 10.832 1.00 69.50 159 LYS A O 1
ATOM 1243 N N . ASP A 1 160 ? -5.233 -1.360 9.741 1.00 67.81 160 ASP A N 1
ATOM 1244 C CA . ASP A 1 160 ? -5.413 -1.933 8.414 1.00 67.81 160 ASP A CA 1
ATOM 1245 C C . ASP A 1 160 ? -4.043 -2.311 7.844 1.00 67.81 160 ASP A C 1
ATOM 1247 O O . ASP A 1 160 ? -3.124 -1.481 7.831 1.00 67.81 160 ASP A O 1
ATOM 1251 N N . LYS A 1 161 ? -3.876 -3.572 7.445 1.00 62.91 161 LYS A N 1
ATOM 1252 C CA . LYS A 1 161 ? -2.601 -4.102 6.957 1.00 62.91 161 LYS A CA 1
ATOM 1253 C C . LYS A 1 161 ? -2.759 -4.795 5.619 1.00 62.91 161 LYS A C 1
ATOM 1255 O O . LYS A 1 161 ? -3.454 -5.796 5.523 1.00 62.91 161 LYS A O 1
ATOM 1260 N N . ASP A 1 162 ? -1.894 -4.446 4.674 1.00 62.66 162 ASP A N 1
ATOM 1261 C CA . ASP A 1 162 ? -1.793 -5.158 3.393 1.00 62.66 162 ASP A CA 1
ATOM 1262 C C . ASP A 1 162 ? -0.615 -6.133 3.422 1.00 62.66 162 ASP A C 1
ATOM 1264 O O . ASP A 1 162 ? 0.398 -5.981 2.735 1.00 62.66 162 ASP A O 1
ATOM 1268 N N . ILE A 1 163 ? -0.694 -7.155 4.279 1.00 54.12 163 ILE A N 1
ATOM 1269 C CA . ILE A 1 163 ? 0.449 -8.060 4.497 1.00 54.12 163 ILE A CA 1
ATOM 1270 C C . ILE A 1 163 ? 0.818 -8.875 3.249 1.00 54.12 163 ILE A C 1
ATOM 1272 O O . ILE A 1 163 ? 1.954 -9.326 3.110 1.00 54.12 163 ILE A O 1
ATOM 1276 N N . VAL A 1 164 ? -0.133 -9.077 2.332 1.00 58.00 164 VAL A N 1
ATOM 1277 C CA . VAL A 1 164 ? 0.049 -9.948 1.163 1.00 58.00 164 VAL A CA 1
ATOM 1278 C C . VAL A 1 164 ? 1.025 -9.338 0.152 1.00 58.00 164 VAL A C 1
ATOM 1280 O O . VAL A 1 164 ? 1.701 -10.071 -0.572 1.00 58.00 164 VAL A O 1
ATOM 1283 N N . THR A 1 165 ? 1.162 -8.015 0.116 1.00 55.78 165 THR A N 1
ATOM 1284 C CA . THR A 1 165 ? 2.006 -7.288 -0.846 1.00 55.78 165 THR A CA 1
ATOM 1285 C C . THR A 1 165 ? 3.115 -6.476 -0.173 1.00 55.78 165 THR A C 1
ATOM 1287 O O . THR A 1 165 ? 4.000 -5.971 -0.866 1.00 55.78 165 THR A O 1
ATOM 1290 N N . LEU A 1 166 ? 3.145 -6.414 1.165 1.00 55.97 166 LEU A N 1
ATOM 1291 C CA . LEU A 1 166 ? 4.185 -5.724 1.926 1.00 55.97 166 LEU A CA 1
ATOM 1292 C C . LEU A 1 166 ? 5.591 -6.216 1.535 1.00 55.97 166 LEU A C 1
ATOM 1294 O O . LEU A 1 166 ? 5.931 -7.396 1.647 1.00 55.97 166 LEU A O 1
ATOM 1298 N N . GLY A 1 167 ? 6.420 -5.291 1.046 1.00 59.97 167 GLY A N 1
ATOM 1299 C CA . GLY A 1 167 ? 7.784 -5.577 0.589 1.00 59.97 167 GLY A CA 1
ATOM 1300 C C . GLY A 1 167 ? 7.883 -6.331 -0.744 1.00 59.97 167 GLY A C 1
ATOM 1301 O O . GLY A 1 167 ? 8.996 -6.639 -1.177 1.00 59.97 167 GLY A O 1
ATOM 1302 N N . ARG A 1 168 ? 6.758 -6.614 -1.414 1.00 73.75 168 ARG A N 1
ATOM 1303 C CA . ARG A 1 168 ? 6.728 -7.194 -2.759 1.00 73.75 168 ARG A CA 1
ATOM 1304 C C . ARG A 1 168 ? 6.719 -6.068 -3.781 1.00 73.75 168 ARG A C 1
ATOM 1306 O O . ARG A 1 168 ? 5.663 -5.599 -4.178 1.00 73.75 168 ARG A O 1
ATOM 1313 N N . SER A 1 169 ? 7.895 -5.643 -4.227 1.00 83.75 169 SER A N 1
ATOM 1314 C CA . SER A 1 169 ? 8.016 -4.735 -5.367 1.00 83.75 169 SER A CA 1
ATOM 1315 C C . SER A 1 169 ? 8.886 -5.340 -6.459 1.00 83.75 169 SER A C 1
ATOM 1317 O O . SER A 1 169 ? 9.876 -6.017 -6.184 1.00 83.75 169 SER A O 1
ATOM 1319 N N . CYS A 1 170 ? 8.490 -5.110 -7.707 1.00 88.12 170 CYS A N 1
ATOM 1320 C CA . CYS A 1 170 ? 9.338 -5.354 -8.863 1.00 88.12 170 CYS A CA 1
ATOM 1321 C C . CYS A 1 170 ? 9.968 -4.025 -9.248 1.00 88.12 170 CYS A C 1
ATOM 1323 O O . CYS A 1 170 ? 9.242 -3.077 -9.545 1.00 88.12 170 CYS A O 1
ATOM 1325 N N . TYR A 1 171 ? 11.292 -3.928 -9.249 1.00 89.62 171 TYR A N 1
ATOM 1326 C CA . TYR A 1 171 ? 11.944 -2.686 -9.643 1.00 89.62 171 TYR A CA 1
ATOM 1327 C C . TYR A 1 171 ? 13.183 -2.910 -10.497 1.00 89.62 171 TYR A C 1
ATOM 1329 O O . TYR A 1 171 ? 13.798 -3.975 -10.465 1.00 89.62 171 TYR A O 1
ATOM 1337 N N . SER A 1 172 ? 13.523 -1.871 -11.255 1.00 90.62 172 SER A N 1
ATOM 1338 C CA . SER A 1 172 ? 14.760 -1.706 -12.003 1.00 90.62 172 SER A CA 1
ATOM 1339 C C . SER A 1 172 ? 15.352 -0.347 -11.663 1.00 90.62 172 SER A C 1
ATOM 1341 O O . SER A 1 172 ? 14.657 0.658 -11.795 1.00 90.62 172 SER A O 1
ATOM 1343 N N . GLN A 1 173 ? 16.612 -0.305 -11.245 1.00 88.44 173 GLN A N 1
ATOM 1344 C CA . GLN A 1 173 ? 17.313 0.942 -10.941 1.00 88.44 173 GLN A CA 1
ATOM 1345 C C . GLN A 1 173 ? 18.540 1.086 -11.847 1.00 88.44 173 GLN A C 1
ATOM 1347 O O . GLN A 1 173 ? 19.372 0.186 -11.881 1.00 88.44 173 GLN A O 1
ATOM 1352 N N . ASN A 1 174 ? 18.667 2.223 -12.538 1.00 78.38 174 ASN A N 1
ATOM 1353 C CA . ASN A 1 174 ? 19.839 2.625 -13.327 1.00 78.38 174 ASN A CA 1
ATOM 1354 C C . ASN A 1 174 ? 20.358 1.549 -14.301 1.00 78.38 174 ASN A C 1
ATOM 1356 O O . ASN A 1 174 ? 19.594 1.080 -15.152 1.00 78.38 174 ASN A O 1
ATOM 1360 N N . ASP A 1 175 ? 21.656 1.243 -14.211 1.00 78.06 175 ASP A N 1
ATOM 1361 C CA . ASP A 1 175 ? 22.356 0.114 -14.800 1.00 78.06 175 ASP A CA 1
ATOM 1362 C C . ASP A 1 175 ? 21.749 -1.178 -14.255 1.00 78.06 175 ASP A C 1
ATOM 1364 O O . ASP A 1 175 ? 22.128 -1.635 -13.187 1.00 78.06 175 ASP A O 1
ATOM 1368 N N . PRO A 1 176 ? 20.748 -1.733 -14.944 1.00 77.31 176 PRO A N 1
ATOM 1369 C CA . PRO A 1 176 ? 19.512 -2.153 -14.315 1.00 77.31 176 PRO A CA 1
ATOM 1370 C C . PRO A 1 176 ? 19.740 -3.231 -13.259 1.00 77.31 176 PRO A C 1
ATOM 1372 O O . PRO A 1 176 ? 19.805 -4.426 -13.560 1.00 77.31 176 PRO A O 1
ATOM 1375 N N . HIS A 1 177 ? 19.787 -2.765 -12.013 1.00 87.88 177 HIS A N 1
ATOM 1376 C CA . HIS A 1 177 ? 19.697 -3.578 -10.816 1.00 87.88 177 HIS A CA 1
ATOM 1377 C C . HIS A 1 177 ? 18.240 -3.960 -10.631 1.00 87.88 177 HIS A C 1
ATOM 1379 O O . HIS A 1 177 ? 17.380 -3.096 -10.421 1.00 87.88 177 HIS A O 1
ATOM 1385 N N . MET A 1 178 ? 17.962 -5.251 -10.730 1.00 87.69 178 MET A N 1
ATOM 1386 C CA . MET A 1 178 ? 16.609 -5.767 -10.710 1.00 87.69 178 MET A CA 1
ATOM 1387 C C . MET A 1 178 ? 16.285 -6.399 -9.371 1.00 87.69 178 MET A C 1
ATOM 1389 O O . MET A 1 178 ? 17.105 -7.101 -8.777 1.00 87.69 178 MET A O 1
ATOM 1393 N N . ARG A 1 179 ? 15.037 -6.229 -8.946 1.00 85.81 179 ARG A N 1
ATOM 1394 C CA . ARG A 1 179 ? 14.435 -7.025 -7.879 1.00 85.81 179 ARG A CA 1
ATOM 1395 C C . ARG A 1 179 ? 13.067 -7.499 -8.319 1.00 85.81 179 ARG A C 1
ATOM 1397 O O . ARG A 1 179 ? 12.291 -6.709 -8.843 1.00 85.81 179 ARG A O 1
ATOM 1404 N N . THR A 1 180 ? 12.774 -8.771 -8.095 1.00 85.00 180 THR A N 1
ATOM 1405 C CA . THR A 1 180 ? 11.459 -9.374 -8.337 1.00 85.00 180 THR A CA 1
ATOM 1406 C C . THR A 1 180 ? 10.498 -9.192 -7.158 1.00 85.00 180 THR A C 1
ATOM 1408 O O . THR A 1 180 ? 10.919 -8.921 -6.034 1.00 85.00 180 THR A O 1
ATOM 1411 N N . PHE A 1 181 ? 9.200 -9.445 -7.377 1.00 81.69 181 PHE A N 1
ATOM 1412 C CA . PHE A 1 181 ? 8.189 -9.433 -6.308 1.00 81.69 181 PHE A CA 1
ATOM 1413 C C . PHE A 1 181 ? 8.480 -10.428 -5.167 1.00 81.69 181 PHE A C 1
ATOM 1415 O O . PHE A 1 181 ? 8.130 -10.159 -4.022 1.00 81.69 181 PHE A O 1
ATOM 1422 N N . ASP A 1 182 ? 9.147 -11.555 -5.450 1.00 78.75 182 ASP A N 1
ATOM 1423 C CA . ASP A 1 182 ? 9.638 -12.525 -4.452 1.00 78.75 182 ASP A CA 1
ATOM 1424 C C . ASP A 1 182 ? 11.019 -12.156 -3.876 1.00 78.75 182 ASP A C 1
ATOM 1426 O O . ASP A 1 182 ? 11.682 -12.978 -3.249 1.00 78.75 182 ASP A O 1
ATOM 1430 N N . GLN A 1 183 ? 11.429 -10.897 -4.051 1.00 79.56 183 GLN A N 1
ATOM 1431 C CA . GLN A 1 183 ? 12.637 -10.286 -3.502 1.00 79.56 183 GLN A CA 1
ATOM 1432 C C . GLN A 1 183 ? 13.960 -10.876 -4.008 1.00 79.56 183 GLN A C 1
ATOM 1434 O O . GLN A 1 183 ? 14.996 -10.689 -3.368 1.00 79.56 183 GLN A O 1
ATOM 1439 N N . LYS A 1 184 ? 13.962 -11.554 -5.160 1.00 81.75 184 LYS A N 1
ATOM 1440 C CA . LYS A 1 184 ? 15.201 -12.012 -5.795 1.00 81.75 184 LYS A CA 1
ATOM 1441 C C . LYS A 1 184 ? 15.865 -10.858 -6.521 1.00 81.75 184 LYS A C 1
ATOM 1443 O O . LYS A 1 184 ? 15.223 -10.164 -7.306 1.00 81.75 184 LYS A O 1
ATOM 1448 N N . TYR A 1 185 ? 17.160 -10.709 -6.282 1.00 84.12 185 TYR A N 1
ATOM 1449 C CA . TYR A 1 185 ? 17.999 -9.715 -6.933 1.00 84.12 185 TYR A CA 1
ATOM 1450 C C . TYR A 1 185 ? 18.760 -10.339 -8.093 1.00 84.12 185 TYR A C 1
ATOM 1452 O O . TYR A 1 185 ? 19.252 -11.464 -7.981 1.00 84.12 185 TYR A O 1
ATOM 1460 N N . TYR A 1 186 ? 18.862 -9.606 -9.193 1.00 83.88 186 TYR A N 1
ATOM 1461 C CA . TYR A 1 186 ? 19.698 -9.969 -10.330 1.00 83.88 186 TYR A CA 1
ATOM 1462 C C . TYR A 1 186 ? 20.056 -8.723 -11.142 1.00 83.88 186 TYR A C 1
ATOM 1464 O O . TYR A 1 186 ? 19.488 -7.650 -10.958 1.00 83.88 186 TYR A O 1
ATOM 1472 N N . GLU A 1 187 ? 21.008 -8.880 -12.048 1.00 81.75 187 GLU A N 1
ATOM 1473 C CA . GLU A 1 187 ? 21.506 -7.814 -12.911 1.00 81.75 187 GLU A CA 1
ATOM 1474 C C . GLU A 1 187 ? 21.006 -8.027 -14.339 1.00 81.75 187 GLU A C 1
ATOM 1476 O O . GLU A 1 187 ? 20.897 -9.166 -14.793 1.00 81.75 187 GLU A O 1
ATOM 1481 N N . LEU A 1 188 ? 20.737 -6.949 -15.076 1.00 78.06 188 LEU A N 1
ATOM 1482 C CA . LEU A 1 188 ? 20.460 -7.025 -16.514 1.00 78.06 188 LEU A CA 1
ATOM 1483 C C . LEU A 1 188 ? 21.538 -6.295 -17.313 1.00 78.06 188 LEU A C 1
ATOM 1485 O O . LEU A 1 188 ? 21.410 -5.127 -17.663 1.00 78.06 188 LEU A O 1
ATOM 1489 N N . GLN A 1 189 ? 22.625 -6.991 -17.636 1.00 77.75 189 GLN A N 1
ATOM 1490 C CA . GLN A 1 189 ? 23.784 -6.374 -18.285 1.00 77.75 189 GLN A CA 1
ATOM 1491 C C . GLN A 1 189 ? 24.181 -7.087 -19.582 1.00 77.75 189 GLN A C 1
ATOM 1493 O O . GLN A 1 189 ? 23.994 -8.295 -19.729 1.00 77.75 189 GLN A O 1
ATOM 1498 N N . LEU A 1 190 ? 24.799 -6.351 -20.517 1.00 69.19 190 LEU A N 1
ATOM 1499 C CA . LEU A 1 190 ? 25.228 -6.887 -21.824 1.00 69.19 190 LEU A CA 1
ATOM 1500 C C . LEU A 1 190 ? 26.170 -8.093 -21.688 1.00 69.19 190 LEU A C 1
ATOM 1502 O O . LEU A 1 190 ? 26.104 -9.036 -22.474 1.00 69.19 190 LEU A O 1
ATOM 1506 N N . HIS A 1 191 ? 27.043 -8.081 -20.676 1.00 63.72 191 HIS A N 1
ATOM 1507 C CA . HIS A 1 191 ? 28.004 -9.161 -20.434 1.00 63.72 191 HIS A CA 1
ATOM 1508 C C . HIS A 1 191 ? 27.345 -10.483 -19.997 1.00 63.72 191 HIS A C 1
ATOM 1510 O O . HIS A 1 191 ? 28.014 -11.511 -19.970 1.00 63.72 191 HIS A O 1
ATOM 1516 N N . GLN A 1 192 ? 26.044 -10.469 -19.691 1.00 63.28 192 GLN A N 1
ATOM 1517 C CA . GLN A 1 192 ? 25.253 -11.646 -19.323 1.00 63.28 192 GLN A CA 1
ATOM 1518 C C . GLN A 1 192 ? 24.446 -12.202 -20.511 1.00 63.28 192 GLN A C 1
ATOM 1520 O O . GLN A 1 192 ? 23.517 -12.982 -20.323 1.00 63.28 192 GLN A O 1
ATOM 1525 N N . GLY A 1 193 ? 24.794 -11.809 -21.745 1.00 63.16 193 GLY A N 1
ATOM 1526 C CA . GLY A 1 193 ? 24.159 -12.303 -22.972 1.00 63.16 193 GLY A CA 1
ATOM 1527 C C . GLY A 1 193 ? 22.847 -11.602 -23.333 1.00 63.16 193 GLY A C 1
ATOM 1528 O O . GLY A 1 193 ? 22.134 -12.060 -24.223 1.00 63.16 193 GLY A O 1
ATOM 1529 N N . LEU A 1 194 ? 22.530 -10.496 -22.659 1.00 72.31 194 LEU A N 1
ATOM 1530 C CA . LEU A 1 194 ? 21.340 -9.690 -22.918 1.00 72.31 194 LEU A CA 1
ATOM 1531 C C . LEU A 1 194 ? 21.606 -8.647 -24.001 1.00 72.31 194 LEU A C 1
ATOM 1533 O O . LEU A 1 194 ? 22.716 -8.131 -24.136 1.00 72.31 194 LEU A O 1
ATOM 1537 N N . THR A 1 195 ? 20.565 -8.309 -24.757 1.00 78.00 195 THR A N 1
ATOM 1538 C CA . THR A 1 195 ? 20.618 -7.286 -25.806 1.00 78.00 195 THR A CA 1
ATOM 1539 C C . THR A 1 195 ? 19.776 -6.077 -25.429 1.00 78.00 195 THR A C 1
ATOM 1541 O O . THR A 1 195 ? 18.880 -6.155 -24.586 1.00 78.00 195 THR A O 1
ATOM 1544 N N . GLU A 1 196 ? 20.037 -4.951 -26.091 1.00 85.94 196 GLU A N 1
ATOM 1545 C CA . GLU A 1 196 ? 19.099 -3.828 -26.089 1.00 85.94 196 GLU A CA 1
ATOM 1546 C C . GLU A 1 196 ? 17.706 -4.299 -26.533 1.00 85.94 196 GLU A C 1
ATOM 1548 O O . GLU A 1 196 ? 17.591 -5.201 -27.370 1.00 85.94 196 GLU A O 1
ATOM 1553 N N . GLY A 1 197 ? 16.654 -3.689 -25.992 1.00 86.38 197 GLY A N 1
ATOM 1554 C CA . GLY A 1 197 ? 15.289 -3.991 -26.408 1.00 86.38 197 GLY A CA 1
ATOM 1555 C C . GLY A 1 197 ? 14.237 -3.784 -25.329 1.00 86.38 197 GLY A C 1
ATOM 1556 O O . GLY A 1 197 ? 14.507 -3.245 -24.255 1.00 86.38 197 GLY A O 1
ATOM 1557 N N . GLU A 1 198 ? 13.024 -4.230 -25.650 1.00 87.94 198 GLU A N 1
ATOM 1558 C CA . GLU A 1 198 ? 11.850 -4.170 -24.784 1.00 87.94 198 GLU A CA 1
ATOM 1559 C C . GLU A 1 198 ? 11.714 -5.447 -23.944 1.00 87.94 198 GLU A C 1
ATOM 1561 O O . GLU A 1 198 ? 11.745 -6.576 -24.449 1.00 87.94 198 GLU A O 1
ATOM 1566 N N . TYR A 1 199 ? 11.509 -5.253 -22.647 1.00 88.75 199 TYR A N 1
ATOM 1567 C CA . TYR A 1 199 ? 11.345 -6.309 -21.666 1.00 88.75 199 TYR A CA 1
ATOM 1568 C C . TYR A 1 199 ? 10.082 -6.061 -20.852 1.00 88.75 199 TYR A C 1
ATOM 1570 O O . TYR A 1 199 ? 9.800 -4.938 -20.434 1.00 88.75 199 TYR A O 1
ATOM 1578 N N . ILE A 1 200 ? 9.333 -7.126 -20.584 1.00 90.81 200 ILE A N 1
ATOM 1579 C CA . ILE A 1 200 ? 8.123 -7.042 -19.763 1.00 90.81 200 ILE A CA 1
ATOM 1580 C C . ILE A 1 200 ? 8.529 -7.064 -18.295 1.00 90.81 200 ILE A C 1
ATOM 1582 O O . ILE A 1 200 ? 8.979 -8.094 -17.804 1.00 90.81 200 ILE A O 1
ATOM 1586 N N . MET A 1 201 ? 8.341 -5.953 -17.588 1.00 89.69 201 MET A N 1
ATOM 1587 C CA . MET A 1 201 ? 8.561 -5.871 -16.142 1.00 89.69 201 MET A CA 1
ATOM 1588 C C . MET A 1 201 ? 7.355 -6.340 -15.334 1.00 89.69 201 MET A C 1
ATOM 1590 O O . MET A 1 201 ? 7.527 -6.801 -14.219 1.00 89.69 201 MET A O 1
ATOM 1594 N N . TYR A 1 202 ? 6.147 -6.242 -15.881 1.00 91.62 202 TYR A N 1
ATOM 1595 C CA . TYR A 1 202 ? 4.933 -6.739 -15.242 1.00 91.62 202 TYR A CA 1
ATOM 1596 C C . TYR A 1 202 ? 3.928 -7.136 -16.316 1.00 91.62 202 TYR A C 1
ATOM 1598 O O . TYR A 1 202 ? 3.780 -6.445 -17.326 1.00 91.62 202 TYR A O 1
ATOM 1606 N N . LYS A 1 203 ? 3.213 -8.236 -16.086 1.00 91.06 203 LYS A N 1
ATOM 1607 C CA . LYS A 1 203 ? 2.078 -8.643 -16.909 1.00 91.06 203 LYS A CA 1
ATOM 1608 C C . LYS A 1 203 ? 1.078 -9.407 -16.061 1.00 91.06 203 LYS A C 1
ATOM 1610 O O . LYS A 1 203 ? 1.454 -10.364 -15.380 1.00 91.06 203 LYS A O 1
ATOM 1615 N N . HIS A 1 204 ? -0.174 -8.986 -16.145 1.00 86.56 204 HIS A N 1
ATOM 1616 C CA . HIS A 1 204 ? -1.279 -9.676 -15.506 1.00 86.56 204 HIS A CA 1
ATOM 1617 C C . HIS A 1 204 ? -1.729 -10.864 -16.379 1.00 86.56 204 HIS A C 1
ATOM 1619 O O . HIS A 1 204 ? -1.762 -10.779 -17.606 1.00 86.56 204 HIS A O 1
ATOM 1625 N N . ASP A 1 205 ? -2.082 -11.988 -15.755 1.00 83.06 205 ASP A N 1
ATOM 1626 C CA . ASP A 1 205 ? -2.427 -13.233 -16.453 1.00 83.06 205 ASP A CA 1
ATOM 1627 C C . ASP A 1 205 ? -3.791 -13.205 -17.145 1.00 83.06 205 ASP A C 1
ATOM 1629 O O . ASP A 1 205 ? -3.961 -13.783 -18.218 1.00 83.06 205 ASP A O 1
ATOM 1633 N N . ARG A 1 206 ? -4.778 -12.576 -16.500 1.00 83.31 206 ARG A N 1
ATOM 1634 C CA . ARG A 1 206 ? -6.171 -12.520 -16.973 1.00 83.31 206 ARG A CA 1
ATOM 1635 C C . ARG A 1 206 ? -6.578 -11.170 -17.556 1.00 83.31 206 ARG A C 1
ATOM 1637 O O . ARG A 1 206 ? -7.321 -11.130 -18.530 1.00 83.31 206 ARG A O 1
ATOM 1644 N N . LEU A 1 207 ? -6.120 -10.078 -16.950 1.00 84.75 207 LEU A N 1
ATOM 1645 C CA . LEU A 1 207 ? -6.431 -8.722 -17.377 1.00 84.75 207 LEU A CA 1
ATOM 1646 C C . LEU A 1 207 ? -5.401 -8.232 -18.405 1.00 84.75 207 LEU A C 1
ATOM 1648 O O . LEU A 1 207 ? -4.235 -8.624 -18.334 1.00 84.75 207 LEU A O 1
ATOM 1652 N N . PRO A 1 208 ? -5.792 -7.356 -19.347 1.00 89.81 208 PRO A N 1
ATOM 1653 C CA . PRO A 1 208 ? -4.901 -6.821 -20.375 1.00 89.81 208 PRO A CA 1
ATOM 1654 C C . PRO A 1 208 ? -3.979 -5.718 -19.819 1.00 89.81 208 PRO A C 1
ATOM 1656 O O . PRO A 1 208 ? -3.935 -4.610 -20.352 1.00 89.81 208 PRO A O 1
ATOM 1659 N N . LEU A 1 209 ? -3.255 -6.019 -18.737 1.00 89.25 209 LEU A N 1
ATOM 1660 C CA . LEU A 1 209 ? -2.354 -5.102 -18.042 1.00 89.25 209 LEU A CA 1
ATOM 1661 C C . LEU A 1 209 ? -0.898 -5.500 -18.281 1.00 89.25 209 LEU A C 1
ATOM 1663 O O . LEU A 1 209 ? -0.526 -6.665 -18.105 1.00 89.25 209 LEU A O 1
ATOM 1667 N N . GLN A 1 210 ? -0.063 -4.534 -18.660 1.00 93.38 210 GLN A N 1
ATOM 1668 C CA . GLN A 1 210 ? 1.358 -4.769 -18.901 1.00 93.38 210 GLN A CA 1
ATOM 1669 C C . GLN A 1 210 ? 2.189 -3.520 -18.609 1.00 93.38 210 GLN A C 1
ATOM 1671 O O . GLN A 1 210 ? 1.806 -2.412 -18.977 1.00 93.38 210 GLN A O 1
ATOM 1676 N N . VAL A 1 211 ? 3.365 -3.719 -18.018 1.00 94.50 211 VAL A N 1
ATOM 1677 C CA . VAL A 1 211 ? 4.423 -2.711 -17.933 1.00 94.50 211 VAL A CA 1
ATOM 1678 C C . VAL A 1 211 ? 5.641 -3.246 -18.666 1.00 94.50 211 VAL A C 1
ATOM 1680 O O . VAL A 1 211 ? 6.170 -4.305 -18.318 1.00 94.50 211 VAL A O 1
ATOM 1683 N N . SER A 1 212 ? 6.084 -2.507 -19.673 1.00 93.94 212 SER A N 1
ATOM 1684 C CA . SER A 1 212 ? 7.313 -2.772 -20.409 1.00 93.94 212 SER A CA 1
ATOM 1685 C C . SER A 1 212 ? 8.359 -1.717 -20.078 1.00 93.94 212 SER A C 1
ATOM 1687 O O . SER A 1 212 ? 8.042 -0.530 -19.998 1.00 93.94 212 SER A O 1
ATOM 1689 N N . ALA A 1 213 ? 9.611 -2.140 -19.957 1.00 92.38 213 ALA A N 1
ATOM 1690 C CA . ALA A 1 213 ? 10.770 -1.262 -19.942 1.00 92.38 213 ALA A CA 1
ATOM 1691 C C . ALA A 1 213 ? 11.596 -1.477 -21.208 1.00 92.38 213 ALA A C 1
ATOM 1693 O O . ALA A 1 213 ? 11.700 -2.593 -21.718 1.00 92.38 213 ALA A O 1
ATOM 1694 N N . TYR A 1 214 ? 12.194 -0.404 -21.709 1.00 90.56 214 TYR A N 1
ATOM 1695 C CA . TYR A 1 214 ? 13.152 -0.467 -22.800 1.00 90.56 214 TYR A CA 1
ATOM 1696 C C . TYR A 1 214 ? 14.549 -0.201 -22.258 1.00 90.56 214 TYR A C 1
ATOM 1698 O O . TYR A 1 214 ? 14.822 0.873 -21.709 1.00 90.56 214 TYR A O 1
ATOM 1706 N N . PHE A 1 215 ? 15.431 -1.180 -22.437 1.00 88.69 215 PHE A N 1
ATOM 1707 C CA . PHE A 1 215 ? 16.829 -1.092 -22.045 1.00 88.69 215 PHE A CA 1
ATOM 1708 C C . PHE A 1 215 ? 17.699 -0.811 -23.261 1.00 88.69 215 PHE A C 1
ATOM 1710 O O . PHE A 1 215 ? 17.583 -1.461 -24.303 1.00 88.69 215 PHE A O 1
ATOM 1717 N N . ARG A 1 216 ? 18.611 0.146 -23.113 1.00 86.56 216 ARG A N 1
ATOM 1718 C CA . ARG A 1 216 ? 19.563 0.519 -24.159 1.00 86.56 216 ARG A CA 1
ATOM 1719 C C . ARG A 1 216 ? 20.961 0.649 -23.590 1.00 86.56 216 ARG A C 1
ATOM 1721 O O . ARG A 1 216 ? 21.130 1.018 -22.434 1.00 86.56 216 ARG A O 1
ATOM 1728 N N . LYS A 1 217 ? 21.969 0.401 -24.416 1.00 85.62 217 LYS A N 1
ATOM 1729 C CA . LYS A 1 217 ? 23.363 0.642 -24.086 1.00 85.62 217 LYS A CA 1
ATOM 1730 C C . LYS A 1 217 ? 23.592 2.115 -23.753 1.00 85.62 217 LYS A C 1
ATOM 1732 O O . LYS A 1 217 ? 23.354 2.995 -24.579 1.00 85.62 217 LYS A O 1
ATOM 1737 N N . CYS A 1 218 ? 24.111 2.361 -22.558 1.00 81.44 218 CYS A N 1
ATOM 1738 C CA . CYS A 1 218 ? 24.537 3.684 -22.096 1.00 81.44 218 CYS A CA 1
ATOM 1739 C C . CYS A 1 218 ? 26.062 3.783 -21.926 1.00 81.44 218 CYS A C 1
ATOM 1741 O O . CYS A 1 218 ? 26.613 4.881 -21.934 1.00 81.44 218 CYS A O 1
ATOM 1743 N N . SER A 1 219 ? 26.758 2.642 -21.842 1.00 78.06 219 SER A N 1
ATOM 1744 C CA . SER A 1 219 ? 28.224 2.539 -21.847 1.00 78.06 219 SER A CA 1
ATOM 1745 C C . SER A 1 219 ? 28.674 1.245 -22.541 1.00 78.06 219 SER A C 1
ATOM 1747 O O . SER A 1 219 ? 27.847 0.457 -22.983 1.00 78.06 219 SER A O 1
ATOM 1749 N N . SER A 1 220 ? 29.979 1.002 -22.682 1.00 76.12 220 SER A N 1
ATOM 1750 C CA . SER A 1 220 ? 30.554 -0.102 -23.471 1.00 76.12 220 SER A CA 1
ATOM 1751 C C . SER A 1 220 ? 29.972 -1.491 -23.159 1.00 76.12 220 SER A C 1
ATOM 1753 O O . SER A 1 220 ? 29.785 -2.267 -24.100 1.00 76.12 220 SER A O 1
ATOM 1755 N N . LEU A 1 221 ? 29.638 -1.771 -21.894 1.00 78.06 221 LEU A N 1
ATOM 1756 C CA . LEU A 1 221 ? 29.146 -3.068 -21.402 1.00 78.06 221 LEU A CA 1
ATOM 1757 C C . LEU A 1 221 ? 27.885 -2.968 -20.522 1.00 78.06 221 LEU A C 1
ATOM 1759 O O . LEU A 1 221 ? 27.503 -3.957 -19.898 1.00 78.06 22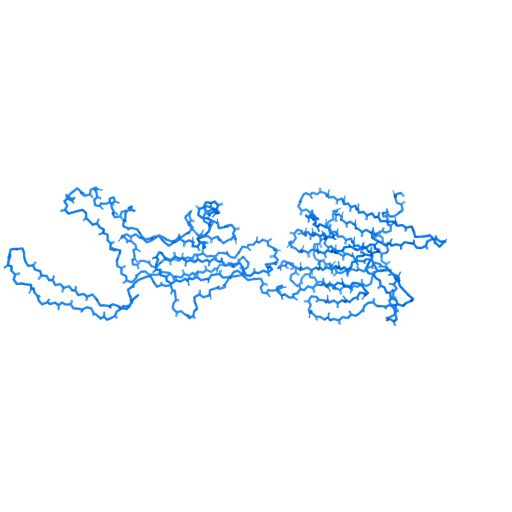1 LEU A O 1
ATOM 1763 N N . ILE A 1 222 ? 27.254 -1.791 -20.472 1.00 82.38 222 ILE A N 1
ATOM 1764 C CA . ILE A 1 222 ? 26.188 -1.476 -19.513 1.00 82.38 222 ILE A CA 1
ATOM 1765 C C . ILE A 1 222 ? 24.909 -1.090 -20.257 1.00 82.38 222 ILE A C 1
ATOM 1767 O O . ILE A 1 222 ? 24.943 -0.249 -21.167 1.00 82.38 222 ILE A O 1
ATOM 1771 N N . LEU A 1 223 ? 23.797 -1.713 -19.865 1.00 86.50 223 LEU A N 1
ATOM 1772 C CA . LEU A 1 223 ? 22.450 -1.292 -20.253 1.00 86.50 223 LEU A CA 1
ATOM 1773 C C . LEU A 1 223 ? 21.941 -0.245 -19.263 1.00 86.50 223 LEU A C 1
ATOM 1775 O O . LEU A 1 223 ? 22.361 -0.232 -18.121 1.00 86.50 223 LEU A O 1
ATOM 1779 N N . CYS A 1 224 ? 21.029 0.617 -19.687 1.00 88.56 224 CYS A N 1
ATOM 1780 C CA . CYS A 1 224 ? 20.311 1.538 -18.817 1.00 88.56 224 CYS A CA 1
ATOM 1781 C C . CYS A 1 224 ? 18.821 1.502 -19.157 1.00 88.56 224 CYS A C 1
ATOM 1783 O O . CYS A 1 224 ? 18.438 1.358 -20.325 1.00 88.56 224 CYS A O 1
ATOM 1785 N N . ASN A 1 225 ? 17.991 1.693 -18.135 1.00 90.12 225 ASN A N 1
ATOM 1786 C CA . ASN A 1 225 ? 16.579 2.034 -18.274 1.00 90.12 225 ASN A CA 1
ATOM 1787 C C . ASN A 1 225 ? 16.429 3.295 -19.139 1.00 90.12 225 ASN A C 1
ATOM 1789 O O . ASN A 1 225 ? 16.958 4.351 -18.799 1.00 90.12 225 ASN A O 1
ATOM 1793 N N . CYS A 1 226 ? 15.731 3.227 -20.271 1.00 88.69 226 CYS A N 1
ATOM 1794 C CA . CYS A 1 226 ? 15.593 4.408 -21.129 1.00 88.69 226 CYS A CA 1
ATOM 1795 C C . CYS A 1 226 ? 14.174 4.686 -21.609 1.00 88.69 226 CYS A C 1
ATOM 1797 O O . CYS A 1 226 ? 13.887 5.814 -22.005 1.00 88.69 226 CYS A O 1
ATOM 1799 N N . GLY A 1 227 ? 13.268 3.720 -21.512 1.00 91.75 227 GLY A N 1
ATOM 1800 C CA . GLY A 1 227 ? 11.859 3.950 -21.783 1.00 91.75 227 GLY A CA 1
ATOM 1801 C C . GLY A 1 227 ? 10.961 3.069 -20.929 1.00 91.75 227 GLY A C 1
ATOM 1802 O O . GLY A 1 227 ? 11.377 2.007 -20.474 1.00 91.75 227 GLY A O 1
ATOM 1803 N N . ILE A 1 228 ? 9.726 3.515 -20.739 1.00 95.12 228 ILE A N 1
ATOM 1804 C CA . ILE A 1 228 ? 8.663 2.766 -20.076 1.00 95.12 228 ILE A CA 1
ATOM 1805 C C . ILE A 1 228 ? 7.371 2.867 -20.889 1.00 95.12 228 ILE A C 1
ATOM 1807 O O . ILE A 1 228 ? 7.042 3.928 -21.422 1.00 95.12 228 ILE A O 1
ATOM 1811 N N . ALA A 1 229 ? 6.638 1.762 -20.979 1.00 95.31 229 ALA A N 1
ATOM 1812 C CA . ALA A 1 229 ? 5.280 1.726 -21.497 1.00 95.31 229 ALA A CA 1
ATOM 1813 C C . ALA A 1 229 ? 4.363 1.016 -20.494 1.00 95.31 229 ALA A C 1
ATOM 1815 O O . ALA A 1 229 ? 4.681 -0.076 -20.028 1.00 95.31 229 ALA A O 1
ATOM 1816 N N . VAL A 1 230 ? 3.227 1.629 -20.170 1.00 95.69 230 VAL A N 1
ATOM 1817 C CA . VAL A 1 230 ? 2.202 1.079 -19.277 1.00 95.69 230 VAL A CA 1
ATOM 1818 C C . VAL A 1 230 ? 0.908 0.946 -20.060 1.00 95.69 230 VAL A C 1
ATOM 1820 O O . VAL A 1 230 ? 0.389 1.930 -20.581 1.00 95.69 230 VAL A O 1
ATOM 1823 N N . ARG A 1 231 ? 0.399 -0.278 -20.164 1.00 93.69 231 ARG A N 1
ATOM 1824 C CA . ARG A 1 231 ? -0.797 -0.618 -20.930 1.00 93.69 231 ARG A CA 1
ATOM 1825 C C . ARG A 1 231 ? -1.891 -1.147 -20.013 1.00 93.69 231 ARG A C 1
ATOM 1827 O O . ARG A 1 231 ? -1.623 -2.003 -19.172 1.00 93.69 231 ARG A O 1
ATOM 1834 N N . SER A 1 232 ? -3.115 -0.691 -20.259 1.00 91.88 232 SER A N 1
ATOM 1835 C CA . SER A 1 232 ? -4.345 -1.204 -19.659 1.00 91.88 232 SER A CA 1
ATOM 1836 C C . SER A 1 232 ? -5.428 -1.293 -20.734 1.00 91.88 232 SER A C 1
ATOM 1838 O O . SER A 1 232 ? -5.976 -0.280 -21.160 1.00 91.88 232 SER A O 1
ATOM 1840 N N . GLY A 1 233 ? -5.678 -2.499 -21.253 1.00 88.50 233 GLY A N 1
ATOM 1841 C CA . GLY A 1 233 ? -6.602 -2.699 -22.374 1.00 88.50 233 GLY A CA 1
ATOM 1842 C C . GLY A 1 233 ? -6.129 -1.971 -23.633 1.00 88.50 233 GLY A C 1
ATOM 1843 O O . GLY A 1 233 ? -5.076 -2.306 -24.190 1.00 88.50 233 GLY A O 1
ATOM 1844 N N . ASP A 1 234 ? -6.904 -0.977 -24.061 1.00 88.00 234 ASP A N 1
ATOM 1845 C CA . ASP A 1 234 ? -6.596 -0.096 -25.195 1.00 88.00 234 ASP A CA 1
ATOM 1846 C C . ASP A 1 234 ? -5.932 1.226 -24.776 1.00 88.00 234 ASP A C 1
ATOM 1848 O O . ASP A 1 234 ? -5.420 1.960 -25.628 1.00 88.00 234 ASP A O 1
ATOM 1852 N N . SER A 1 235 ? -5.872 1.498 -23.470 1.00 90.69 235 SER A N 1
ATOM 1853 C CA . SER A 1 235 ? -5.151 2.637 -22.916 1.00 90.69 235 SER A CA 1
ATOM 1854 C C . SER A 1 235 ? -3.658 2.352 -22.813 1.00 90.69 235 SER A C 1
ATOM 1856 O O . SER A 1 235 ? -3.222 1.252 -22.455 1.00 90.69 235 SER A O 1
ATOM 1858 N N . LEU A 1 236 ? -2.857 3.368 -23.119 1.00 93.06 236 LEU A N 1
ATOM 1859 C CA . LEU A 1 236 ? -1.408 3.275 -23.196 1.00 93.06 236 LEU A CA 1
ATOM 1860 C C . LEU A 1 236 ? -0.763 4.579 -22.733 1.00 93.06 236 LEU A C 1
ATOM 1862 O O . LEU A 1 236 ? -1.043 5.649 -23.267 1.00 93.06 236 LEU A O 1
ATOM 1866 N N . PHE A 1 237 ? 0.167 4.468 -21.798 1.00 94.56 237 PHE A N 1
ATOM 1867 C CA . PHE A 1 237 ? 1.119 5.510 -21.451 1.00 94.56 237 PHE A CA 1
ATOM 1868 C C . PHE A 1 237 ? 2.506 5.092 -21.938 1.00 94.56 237 PHE A C 1
ATOM 1870 O O . PHE A 1 237 ? 2.931 3.967 -21.685 1.00 94.56 237 PHE A O 1
ATOM 1877 N N . VAL A 1 238 ? 3.228 5.984 -22.613 1.00 94.81 238 VAL A N 1
ATOM 1878 C CA . VAL A 1 238 ? 4.606 5.752 -23.060 1.00 94.81 238 VAL A CA 1
ATOM 1879 C C . VAL A 1 238 ? 5.460 6.948 -22.687 1.00 94.81 238 VAL A C 1
ATOM 1881 O O . VAL A 1 238 ? 5.120 8.088 -23.004 1.00 94.81 238 VAL A O 1
ATOM 1884 N N . ALA A 1 239 ? 6.610 6.682 -22.081 1.00 92.75 239 ALA A N 1
ATOM 1885 C CA . ALA A 1 239 ? 7.650 7.673 -21.896 1.00 92.75 239 ALA A CA 1
ATOM 1886 C C . ALA A 1 239 ? 8.977 7.144 -22.439 1.00 92.75 239 ALA A C 1
ATOM 1888 O O . ALA A 1 239 ? 9.470 6.093 -22.031 1.00 92.75 239 ALA A O 1
ATOM 1889 N N . ASN A 1 240 ? 9.549 7.892 -23.375 1.00 90.06 240 ASN A N 1
ATOM 1890 C CA . ASN A 1 240 ? 10.830 7.608 -23.989 1.00 90.06 240 ASN A CA 1
ATOM 1891 C C . ASN A 1 240 ? 11.834 8.681 -23.570 1.00 90.06 240 ASN A C 1
ATOM 1893 O O . ASN A 1 240 ? 11.679 9.856 -23.903 1.00 90.06 240 ASN A O 1
ATOM 1897 N N . TYR A 1 241 ? 12.881 8.259 -22.871 1.00 87.94 241 TYR A N 1
ATOM 1898 C CA . TYR A 1 241 ? 14.002 9.097 -22.464 1.00 87.94 241 TYR A CA 1
ATOM 1899 C C . TYR A 1 241 ? 15.312 8.717 -23.156 1.00 87.94 241 TYR A C 1
ATOM 1901 O O . TYR A 1 241 ? 16.311 9.406 -22.954 1.00 87.94 241 TYR A O 1
ATOM 1909 N N . CYS A 1 242 ? 15.303 7.690 -24.013 1.00 81.50 242 CYS A N 1
ATOM 1910 C CA . CYS A 1 242 ? 16.486 7.173 -24.683 1.00 81.50 242 CYS A CA 1
ATOM 1911 C C . CYS A 1 242 ? 17.184 8.274 -25.500 1.00 81.50 242 CYS A C 1
ATOM 1913 O O . CYS A 1 242 ? 16.655 8.787 -26.490 1.00 81.50 242 CYS A O 1
ATOM 1915 N N . GLU A 1 243 ? 18.415 8.619 -25.121 1.00 75.06 243 GLU A N 1
ATOM 1916 C CA . GLU A 1 243 ? 19.275 9.439 -25.970 1.00 75.06 243 GLU A CA 1
ATOM 1917 C C . GLU A 1 243 ? 19.773 8.630 -27.174 1.00 75.06 243 GLU A C 1
ATOM 1919 O O . GLU A 1 243 ? 20.078 7.439 -27.081 1.00 75.06 243 GLU A O 1
ATOM 1924 N N . THR A 1 244 ? 19.862 9.288 -28.332 1.00 63.81 244 THR A N 1
ATOM 1925 C CA . THR A 1 244 ? 20.536 8.743 -29.514 1.00 63.81 244 THR A CA 1
ATOM 1926 C C . THR A 1 244 ? 21.783 9.572 -29.796 1.00 63.81 244 THR A C 1
ATOM 1928 O O . THR A 1 244 ? 21.707 10.794 -29.923 1.00 63.81 244 THR A O 1
ATOM 1931 N N . ASN A 1 245 ? 22.935 8.914 -29.920 1.00 58.09 245 ASN A N 1
ATOM 1932 C CA . ASN A 1 245 ? 24.127 9.526 -30.498 1.00 58.09 245 ASN A CA 1
ATOM 1933 C C . ASN A 1 245 ? 24.101 9.265 -32.005 1.00 58.09 245 ASN A C 1
ATOM 1935 O O . ASN A 1 245 ? 24.420 8.164 -32.449 1.00 58.09 245 ASN A O 1
ATOM 1939 N N . TYR A 1 246 ? 23.704 10.262 -32.795 1.00 48.88 246 TYR A N 1
ATOM 1940 C CA . TYR A 1 246 ? 23.747 10.185 -34.254 1.00 48.88 246 TYR A CA 1
ATOM 1941 C C . TYR A 1 246 ? 24.869 11.088 -34.766 1.00 48.88 246 TYR A C 1
ATOM 1943 O O . TYR A 1 246 ? 24.825 12.302 -34.580 1.00 48.88 246 TYR A O 1
ATOM 1951 N N . LYS A 1 247 ? 25.893 10.493 -35.395 1.00 45.59 247 LYS A N 1
ATOM 1952 C CA . LYS A 1 247 ? 27.044 11.209 -35.983 1.00 45.59 247 LYS A CA 1
ATOM 1953 C C . LYS A 1 247 ? 27.724 12.209 -35.027 1.00 45.59 247 LYS A C 1
ATOM 1955 O O . LYS A 1 247 ? 28.044 13.323 -35.419 1.00 45.59 247 LYS A O 1
ATOM 1960 N N . GLY A 1 248 ? 27.920 11.830 -33.763 1.00 53.50 248 GLY A N 1
ATOM 1961 C CA . GLY A 1 248 ? 28.589 12.685 -32.771 1.00 53.50 248 GLY A CA 1
ATOM 1962 C C . GLY A 1 248 ? 27.715 13.789 -32.162 1.00 53.50 248 GLY A C 1
ATOM 1963 O O . GLY A 1 248 ? 28.189 14.513 -31.292 1.00 53.50 248 GLY A O 1
ATOM 1964 N N . HIS A 1 249 ? 26.438 13.886 -32.546 1.00 51.78 249 HIS A N 1
ATOM 1965 C CA . HIS A 1 249 ? 25.472 14.791 -31.927 1.00 51.78 249 HIS A CA 1
ATOM 1966 C C . HIS A 1 249 ? 24.475 14.012 -31.059 1.00 51.78 249 HIS A C 1
ATOM 1968 O O . HIS A 1 249 ? 23.880 13.025 -31.505 1.00 51.78 249 HIS A O 1
ATOM 1974 N N . ARG A 1 250 ? 24.266 14.480 -29.820 1.00 58.91 250 ARG A N 1
ATOM 1975 C CA . ARG A 1 250 ? 23.177 14.007 -28.956 1.00 58.91 250 ARG A CA 1
ATOM 1976 C C . ARG A 1 250 ? 21.856 14.513 -29.526 1.00 58.91 250 ARG A C 1
ATOM 1978 O O . ARG A 1 250 ? 21.573 15.706 -29.457 1.00 58.91 250 ARG A O 1
ATOM 1985 N N . LYS A 1 251 ? 21.048 13.614 -30.086 1.00 58.16 251 LYS A N 1
ATOM 1986 C CA . LYS A 1 251 ? 19.663 13.905 -30.462 1.00 58.16 251 LYS A CA 1
ATOM 1987 C C . LYS A 1 251 ? 18.761 13.264 -29.412 1.00 58.16 251 LYS A C 1
ATOM 1989 O O . LYS A 1 251 ? 18.753 12.041 -29.240 1.00 58.16 251 LYS A O 1
ATOM 1994 N N . THR A 1 252 ? 18.040 14.092 -28.665 1.00 61.28 252 THR A N 1
ATOM 1995 C CA . THR A 1 252 ? 17.094 13.630 -27.650 1.00 61.28 252 THR A CA 1
ATOM 1996 C C . THR A 1 252 ? 15.772 13.335 -28.343 1.00 61.28 252 THR A C 1
ATOM 1998 O O . THR A 1 252 ? 15.011 14.258 -28.618 1.00 61.28 252 THR A O 1
ATOM 2001 N N . ASN A 1 253 ? 15.483 12.066 -28.638 1.00 70.31 253 ASN A N 1
ATOM 2002 C CA . ASN A 1 253 ? 14.174 11.671 -29.173 1.00 70.31 253 ASN A CA 1
ATOM 2003 C C . ASN A 1 253 ? 13.157 11.483 -28.037 1.00 70.31 253 ASN A C 1
ATOM 2005 O O . ASN A 1 253 ? 12.437 10.488 -27.976 1.00 70.31 253 ASN A O 1
ATOM 2009 N N . ARG A 1 254 ? 13.193 12.410 -27.073 1.00 81.38 254 ARG A N 1
ATOM 2010 C CA . ARG A 1 254 ? 12.415 12.308 -25.849 1.00 81.38 254 ARG A CA 1
ATOM 2011 C C . ARG A 1 254 ? 10.994 12.708 -26.112 1.00 81.38 254 ARG A C 1
ATOM 2013 O O . ARG A 1 254 ? 10.741 13.804 -26.602 1.00 81.38 254 ARG A O 1
ATOM 2020 N N . TYR A 1 255 ? 10.085 11.846 -25.715 1.00 85.31 255 TYR A N 1
ATOM 2021 C CA . TYR A 1 255 ? 8.676 12.149 -25.772 1.00 85.31 255 TYR A CA 1
ATOM 2022 C C . TYR A 1 255 ? 7.953 11.408 -24.667 1.00 85.31 255 TYR A C 1
ATOM 2024 O O . TYR A 1 255 ? 8.398 10.378 -24.160 1.00 85.31 255 TYR A O 1
ATOM 2032 N N . MET A 1 256 ? 6.803 11.955 -24.323 1.00 87.69 256 MET A N 1
ATOM 2033 C CA . MET A 1 256 ? 5.827 11.295 -23.492 1.00 87.69 256 MET A CA 1
ATOM 2034 C C . MET A 1 256 ? 4.497 11.410 -24.209 1.00 87.69 256 MET A C 1
ATOM 2036 O O . MET A 1 256 ? 4.138 12.486 -24.685 1.00 87.69 256 MET A O 1
ATOM 2040 N N . THR A 1 257 ? 3.785 10.300 -24.298 1.00 89.44 257 THR A N 1
ATOM 2041 C CA . THR A 1 257 ? 2.455 10.264 -24.882 1.00 89.44 257 THR A CA 1
ATOM 2042 C C . THR A 1 257 ? 1.553 9.396 -24.031 1.00 89.44 257 THR A C 1
ATOM 2044 O O . THR A 1 257 ? 1.991 8.414 -23.429 1.00 89.44 257 THR A O 1
ATOM 2047 N N . GLN A 1 258 ? 0.288 9.780 -23.975 1.00 89.81 258 GLN A N 1
ATOM 2048 C CA . GLN A 1 258 ? -0.746 8.988 -23.347 1.00 89.81 258 GLN A CA 1
ATOM 2049 C C . GLN A 1 258 ? -1.961 8.944 -24.259 1.00 89.81 258 GLN A C 1
ATOM 2051 O O . GLN A 1 258 ? -2.359 9.949 -24.847 1.00 89.81 258 GLN A O 1
ATOM 2056 N N . ARG A 1 259 ? -2.548 7.760 -24.355 1.00 89.31 259 ARG A N 1
ATOM 2057 C CA . ARG A 1 259 ? -3.832 7.510 -24.986 1.00 89.31 259 ARG A CA 1
ATOM 2058 C C . ARG A 1 259 ? -4.697 6.828 -23.942 1.00 89.31 259 ARG A C 1
ATOM 2060 O O . ARG A 1 259 ? -4.425 5.685 -23.592 1.00 89.31 259 ARG A O 1
ATOM 2067 N N . LEU A 1 260 ? -5.693 7.543 -23.438 1.00 85.94 260 LEU A N 1
ATOM 2068 C CA . LEU A 1 260 ? -6.651 7.031 -22.464 1.00 85.94 260 LEU A CA 1
ATOM 2069 C C . LEU A 1 260 ? -7.978 6.799 -23.187 1.00 85.94 260 LEU A C 1
ATOM 2071 O O . LEU A 1 260 ? -8.475 7.697 -23.865 1.00 85.94 260 LEU A O 1
ATOM 2075 N N . CYS A 1 261 ? -8.498 5.578 -23.111 1.00 80.94 261 CYS A N 1
ATOM 2076 C CA . CYS A 1 261 ? -9.784 5.202 -23.697 1.00 80.94 261 CYS A CA 1
ATOM 2077 C C . CYS A 1 261 ? -10.961 5.470 -22.748 1.00 80.94 261 CYS A C 1
ATOM 2079 O O . CYS A 1 261 ? -12.072 5.685 -23.225 1.00 80.94 261 CYS A O 1
ATOM 2081 N N . ASP A 1 262 ? -10.707 5.503 -21.439 1.00 74.94 262 ASP A N 1
ATOM 2082 C CA . ASP A 1 262 ? -11.640 5.921 -20.392 1.00 74.94 262 ASP A CA 1
ATOM 2083 C C . ASP A 1 262 ? -10.865 6.420 -19.151 1.00 74.94 262 ASP A C 1
ATOM 2085 O O . ASP A 1 262 ? -9.668 6.141 -19.002 1.00 74.94 262 ASP A O 1
ATOM 2089 N N . ASP A 1 263 ? -11.547 7.144 -18.260 1.00 65.81 263 ASP A N 1
ATOM 2090 C CA . ASP A 1 263 ? -10.954 7.765 -17.062 1.00 65.81 263 ASP A CA 1
ATOM 2091 C C . ASP A 1 263 ? -10.602 6.759 -15.946 1.00 65.81 263 ASP A C 1
ATOM 2093 O O . ASP A 1 263 ? -9.993 7.135 -14.947 1.00 65.81 263 ASP A O 1
ATOM 2097 N N . GLN A 1 264 ? -10.974 5.481 -16.091 1.00 67.38 264 GLN A N 1
ATOM 2098 C CA . GLN A 1 264 ? -10.723 4.422 -15.101 1.00 67.38 264 GLN A CA 1
ATOM 2099 C C . GLN A 1 264 ? -9.583 3.482 -15.520 1.00 67.38 264 GLN A C 1
ATOM 2101 O O . GLN A 1 264 ? -9.096 2.683 -14.723 1.00 67.38 264 GLN A O 1
ATOM 2106 N N . SER A 1 265 ? -9.139 3.573 -16.772 1.00 79.88 265 SER A N 1
ATOM 2107 C CA . SER A 1 265 ? -8.195 2.644 -17.380 1.00 79.88 265 SER A CA 1
ATOM 2108 C C . SER A 1 265 ? -6.761 2.839 -16.893 1.00 79.88 265 SER A C 1
ATOM 2110 O O . SER A 1 265 ? -6.044 1.848 -16.754 1.00 79.88 265 SER A O 1
ATOM 2112 N N . LEU A 1 266 ? -6.340 4.086 -16.646 1.00 84.62 266 LEU A N 1
ATOM 2113 C CA . LEU A 1 266 ? -5.037 4.471 -16.092 1.00 84.62 266 LEU A CA 1
ATOM 2114 C C . LEU A 1 266 ? -5.142 5.845 -15.416 1.00 84.62 266 LEU A C 1
ATOM 2116 O O . LEU A 1 266 ? -5.510 6.822 -16.066 1.00 84.62 266 LEU A O 1
ATOM 2120 N N . THR A 1 267 ? -4.687 5.955 -14.168 1.00 87.50 267 THR A N 1
ATOM 2121 C CA . THR A 1 267 ? -4.545 7.257 -13.494 1.00 87.50 267 THR A CA 1
ATOM 2122 C C . THR A 1 267 ? -3.083 7.670 -13.479 1.00 87.50 267 THR A C 1
ATOM 2124 O O . THR A 1 267 ? -2.271 7.031 -12.813 1.00 87.50 267 THR A O 1
ATOM 2127 N N . VAL A 1 268 ? -2.733 8.742 -14.193 1.00 89.25 268 VAL A N 1
ATOM 2128 C CA . VAL A 1 268 ? -1.354 9.241 -14.307 1.00 89.25 268 VAL A CA 1
ATOM 2129 C C . VAL A 1 268 ? -1.204 10.547 -13.535 1.00 89.25 268 VAL A C 1
ATOM 2131 O O . VAL A 1 268 ? -1.872 11.534 -13.830 1.00 89.25 268 VAL A O 1
ATOM 2134 N N . THR A 1 269 ? -0.280 10.584 -12.579 1.00 90.38 269 THR A N 1
ATOM 2135 C CA . THR A 1 269 ? 0.103 11.801 -11.856 1.00 90.38 269 THR A CA 1
ATOM 2136 C C . THR A 1 269 ? 1.600 12.057 -11.986 1.00 90.38 269 THR A C 1
ATOM 2138 O O . THR A 1 269 ? 2.409 11.135 -12.122 1.00 90.38 269 THR A O 1
ATOM 2141 N N . LYS A 1 270 ? 1.984 13.335 -11.972 1.00 91.12 270 LYS A N 1
ATOM 2142 C CA . LYS A 1 270 ? 3.379 13.771 -12.071 1.00 91.12 270 LYS A CA 1
ATOM 2143 C C . LYS A 1 270 ? 3.711 14.710 -10.919 1.00 91.12 270 LYS A C 1
ATOM 2145 O O . LYS A 1 270 ? 2.999 15.684 -10.701 1.00 91.12 270 LYS A O 1
ATOM 2150 N N . SER A 1 271 ? 4.829 14.456 -10.247 1.00 92.62 271 SER A N 1
ATOM 2151 C CA . SER A 1 271 ? 5.404 15.339 -9.233 1.00 92.62 271 SER A CA 1
ATOM 2152 C C . SER A 1 271 ? 6.908 15.475 -9.466 1.00 92.62 271 SER A C 1
ATOM 2154 O O . SER A 1 271 ? 7.661 14.506 -9.359 1.00 92.62 271 SER A O 1
ATOM 2156 N N . GLY A 1 272 ? 7.354 16.673 -9.857 1.00 91.81 272 GLY A N 1
ATOM 2157 C CA . GLY A 1 272 ? 8.750 16.918 -10.229 1.00 91.81 272 GLY A CA 1
ATOM 2158 C C . GLY A 1 272 ? 9.215 16.015 -11.379 1.00 91.81 272 GLY A C 1
ATOM 2159 O O . GLY A 1 272 ? 8.657 16.055 -12.478 1.00 91.81 272 GLY A O 1
ATOM 2160 N N . THR A 1 273 ? 10.242 15.202 -11.125 1.00 90.19 273 THR A N 1
ATOM 2161 C CA . THR A 1 273 ? 10.795 14.205 -12.062 1.00 90.19 273 THR A CA 1
ATOM 2162 C C . THR A 1 273 ? 10.168 12.817 -11.923 1.00 90.19 273 THR A C 1
ATOM 2164 O O . THR A 1 273 ? 10.575 11.894 -12.624 1.00 90.19 273 THR A O 1
ATOM 2167 N N . THR A 1 274 ? 9.188 12.654 -11.033 1.00 93.06 274 THR A N 1
ATOM 2168 C CA . THR A 1 274 ? 8.551 11.366 -10.747 1.00 93.06 274 THR A CA 1
ATOM 2169 C C . THR A 1 274 ? 7.162 11.303 -11.365 1.00 93.06 274 THR A C 1
ATOM 2171 O O . THR A 1 274 ? 6.351 12.218 -11.206 1.00 93.06 274 THR A O 1
ATOM 2174 N N . PHE A 1 275 ? 6.873 10.196 -12.036 1.00 94.19 275 PHE A N 1
ATOM 2175 C CA . PHE A 1 275 ? 5.532 9.817 -12.458 1.00 94.19 275 PHE A CA 1
ATOM 2176 C C . PHE A 1 275 ? 5.009 8.695 -11.570 1.00 94.19 275 PHE A C 1
ATOM 2178 O O . PHE A 1 275 ? 5.753 7.783 -11.214 1.00 94.19 275 PHE A O 1
ATOM 2185 N N . SER A 1 276 ? 3.725 8.763 -11.234 1.00 92.19 276 SER A N 1
ATOM 2186 C CA . SER A 1 276 ? 2.978 7.688 -10.585 1.00 92.19 276 SER A CA 1
ATOM 2187 C C . SER A 1 276 ? 1.778 7.335 -11.453 1.00 92.19 276 SER A C 1
ATOM 2189 O O . SER A 1 276 ? 0.948 8.190 -11.750 1.00 92.19 276 SER A O 1
ATOM 2191 N N . ILE A 1 277 ? 1.698 6.079 -11.869 1.00 91.69 277 ILE A N 1
ATOM 2192 C CA . ILE A 1 277 ? 0.642 5.536 -12.715 1.00 91.69 277 ILE A CA 1
ATOM 2193 C C . ILE A 1 277 ? -0.065 4.449 -11.916 1.00 91.69 277 ILE A C 1
ATOM 2195 O O . ILE A 1 277 ? 0.590 3.546 -11.402 1.00 91.69 277 ILE A O 1
ATOM 2199 N N . THR A 1 278 ? -1.384 4.532 -11.806 1.00 87.81 278 THR A N 1
ATOM 2200 C CA . THR A 1 278 ? -2.204 3.539 -11.101 1.00 87.81 278 THR A CA 1
ATOM 2201 C C . THR A 1 278 ? -3.021 2.762 -12.124 1.00 87.81 278 THR A C 1
ATOM 2203 O O . THR A 1 278 ? -3.713 3.364 -12.948 1.00 87.81 278 THR A O 1
ATOM 2206 N N . LEU A 1 279 ? -2.882 1.436 -12.106 1.00 85.19 279 LEU A N 1
ATOM 2207 C CA . LEU A 1 279 ? -3.664 0.512 -12.926 1.00 85.19 279 LEU A CA 1
ATOM 2208 C C . LEU A 1 279 ? -5.074 0.324 -12.334 1.00 85.19 279 LEU A C 1
ATOM 2210 O O . LEU A 1 279 ? -5.261 0.583 -11.147 1.00 85.19 279 LEU A O 1
ATOM 2214 N N . PRO A 1 280 ? -6.049 -0.208 -13.096 1.00 84.25 280 PRO A N 1
ATOM 2215 C CA . PRO A 1 280 ? -7.407 -0.443 -12.591 1.00 84.25 280 PRO A CA 1
ATOM 2216 C C . PRO A 1 280 ? -7.471 -1.437 -11.429 1.00 84.25 280 PRO A C 1
ATOM 2218 O O . PRO A 1 280 ? -8.421 -1.427 -10.658 1.00 84.25 280 PRO A O 1
ATOM 2221 N N . THR A 1 281 ? -6.462 -2.303 -11.292 1.00 78.19 281 THR A N 1
ATOM 2222 C CA . THR A 1 281 ? -6.343 -3.207 -10.142 1.00 78.19 281 THR A CA 1
ATOM 2223 C C . THR A 1 281 ? -5.809 -2.517 -8.894 1.00 78.19 281 THR A C 1
ATOM 2225 O O . THR A 1 281 ? -5.703 -3.185 -7.878 1.00 78.19 281 THR A O 1
ATOM 2228 N N . GLY A 1 282 ? -5.427 -1.237 -8.969 1.00 76.38 282 GLY A N 1
ATOM 2229 C CA . GLY A 1 282 ? -4.755 -0.474 -7.913 1.00 76.38 282 GLY A CA 1
ATOM 2230 C C . GLY A 1 282 ? -3.229 -0.649 -7.872 1.00 76.38 282 GLY A C 1
ATOM 2231 O O . GLY A 1 282 ? -2.535 0.037 -7.120 1.00 76.38 282 GLY A O 1
ATOM 2232 N N . THR A 1 283 ? -2.666 -1.492 -8.746 1.00 82.31 283 THR A N 1
ATOM 2233 C CA . THR A 1 283 ? -1.212 -1.629 -8.912 1.00 82.31 283 THR A CA 1
ATOM 2234 C C . THR A 1 283 ? -0.571 -0.305 -9.292 1.00 82.31 283 THR A C 1
ATOM 2236 O O . THR A 1 283 ? -0.970 0.352 -10.258 1.00 82.31 283 THR A O 1
ATOM 2239 N N . LYS A 1 284 ? 0.465 0.070 -8.542 1.00 87.94 284 LYS A N 1
ATOM 2240 C CA . LYS A 1 284 ? 1.138 1.358 -8.664 1.00 87.94 284 LYS A CA 1
ATOM 2241 C C . LYS A 1 284 ? 2.475 1.197 -9.369 1.00 87.94 284 LYS A C 1
ATOM 2243 O O . LYS A 1 284 ? 3.360 0.479 -8.911 1.00 87.94 284 LYS A O 1
ATOM 2248 N N . VAL A 1 285 ? 2.636 1.918 -10.469 1.00 92.56 285 VAL A N 1
ATOM 2249 C CA . VAL A 1 285 ? 3.865 2.005 -11.256 1.00 92.56 285 VAL A CA 1
ATOM 2250 C C . VAL A 1 285 ? 4.451 3.394 -11.064 1.00 92.56 285 VAL A C 1
ATOM 2252 O O . VAL A 1 285 ? 3.849 4.396 -11.439 1.00 92.56 285 VAL A O 1
ATOM 2255 N N . THR A 1 286 ? 5.639 3.468 -10.487 1.00 93.75 286 THR A N 1
ATOM 2256 C CA . THR A 1 286 ? 6.378 4.716 -10.296 1.00 93.75 286 THR A CA 1
ATOM 2257 C C . THR A 1 286 ? 7.658 4.687 -11.099 1.00 93.75 286 THR A C 1
ATOM 2259 O O . THR A 1 286 ? 8.366 3.684 -11.076 1.00 93.75 286 THR A O 1
ATOM 2262 N N . PHE A 1 287 ? 7.988 5.784 -11.768 1.00 94.62 287 PHE A N 1
ATOM 2263 C CA . PHE A 1 287 ? 9.312 5.939 -12.353 1.00 94.62 287 PHE A CA 1
ATOM 2264 C C . PHE A 1 287 ? 9.803 7.372 -12.220 1.00 94.62 287 PHE A C 1
ATOM 2266 O O . PHE A 1 287 ? 9.017 8.322 -12.246 1.00 94.62 287 PHE A O 1
ATOM 2273 N N . ASN A 1 288 ? 11.115 7.521 -12.104 1.00 93.31 288 ASN A N 1
ATOM 2274 C CA . ASN A 1 288 ? 11.793 8.806 -12.118 1.00 93.31 288 ASN A CA 1
ATOM 2275 C C . ASN A 1 288 ? 12.696 8.899 -13.344 1.00 93.31 288 ASN A C 1
ATOM 2277 O O . ASN A 1 288 ? 13.276 7.907 -13.784 1.00 93.31 288 ASN A O 1
ATOM 2281 N N . TYR A 1 289 ? 12.794 10.095 -13.912 1.00 89.69 289 TYR A N 1
ATOM 2282 C CA . TYR A 1 289 ? 13.638 10.342 -15.072 1.00 89.69 289 TYR A CA 1
ATOM 2283 C C . TYR A 1 289 ? 14.689 11.408 -14.779 1.00 89.69 289 TYR A C 1
ATOM 2285 O O . TYR A 1 289 ? 14.407 12.441 -14.165 1.00 89.69 289 TYR A O 1
ATOM 2293 N N . GLY A 1 290 ? 15.891 11.160 -15.287 1.00 84.25 290 GLY A N 1
ATOM 2294 C CA . GLY A 1 290 ? 17.020 12.065 -15.219 1.00 84.25 290 GLY A CA 1
ATOM 2295 C C . GLY A 1 290 ? 17.241 12.832 -16.518 1.00 84.25 290 GLY A C 1
ATOM 2296 O O . GLY A 1 290 ? 16.378 12.962 -17.394 1.00 84.25 290 GLY A O 1
ATOM 2297 N N . SER A 1 291 ? 18.460 13.348 -16.664 1.00 76.31 291 SER A N 1
ATOM 2298 C CA . SER A 1 291 ? 18.839 14.159 -17.818 1.00 76.31 291 SER A CA 1
ATOM 2299 C C . SER A 1 291 ? 19.012 13.370 -19.105 1.00 76.31 291 SER A C 1
ATOM 2301 O O . SER A 1 291 ? 19.136 14.035 -20.125 1.00 76.31 291 SER A O 1
ATOM 2303 N N . SER A 1 292 ? 19.084 12.032 -19.066 1.00 75.75 292 SER A N 1
ATOM 2304 C CA . SER A 1 292 ? 19.453 11.167 -20.206 1.00 75.75 292 SER A CA 1
ATOM 2305 C C . SER A 1 292 ? 18.775 9.791 -20.219 1.00 75.75 292 SER A C 1
ATOM 2307 O O . SER A 1 292 ? 18.806 9.126 -21.252 1.00 75.75 292 SER A O 1
ATOM 2309 N N . TYR A 1 293 ? 18.159 9.378 -19.108 1.00 85.25 293 TYR A N 1
ATOM 2310 C CA . TYR A 1 293 ? 17.636 8.029 -18.886 1.00 85.25 293 TYR A CA 1
ATOM 2311 C C . TYR A 1 293 ? 16.459 8.059 -17.902 1.00 85.25 293 TYR A C 1
ATOM 2313 O O . TYR A 1 293 ? 16.160 9.097 -17.309 1.00 85.25 293 TYR A O 1
ATOM 2321 N N . VAL A 1 294 ? 15.789 6.920 -17.749 1.00 90.31 294 VAL A N 1
ATOM 2322 C CA . VAL A 1 294 ? 14.900 6.662 -16.611 1.00 90.31 294 VAL A CA 1
ATOM 2323 C C . VAL A 1 294 ? 15.799 6.140 -15.492 1.00 90.31 294 VAL A C 1
ATOM 2325 O O . VAL A 1 294 ? 16.498 5.161 -15.720 1.00 90.31 294 VAL A O 1
ATOM 2328 N N . ASP A 1 295 ? 15.855 6.780 -14.323 1.00 89.50 295 ASP A N 1
ATOM 2329 C CA . ASP A 1 295 ? 16.801 6.336 -13.280 1.00 89.50 295 ASP A CA 1
ATOM 2330 C C . ASP A 1 295 ? 16.229 5.177 -12.449 1.00 89.50 295 ASP A C 1
ATOM 2332 O O . ASP A 1 295 ? 16.976 4.383 -11.882 1.00 89.50 295 ASP A O 1
ATOM 2336 N N . GLY A 1 296 ? 14.905 5.032 -12.403 1.00 91.69 296 GLY A N 1
ATOM 2337 C CA . GLY A 1 296 ? 14.268 3.925 -11.703 1.00 91.69 296 GLY A CA 1
ATOM 2338 C C . GLY A 1 296 ? 12.847 3.672 -12.175 1.00 91.69 296 GLY A C 1
ATOM 2339 O O . GLY A 1 296 ? 12.114 4.611 -12.480 1.00 91.69 296 GLY A O 1
ATOM 2340 N N . ILE A 1 297 ? 12.463 2.400 -12.224 1.00 94.06 297 ILE A N 1
ATOM 2341 C CA . ILE A 1 297 ? 11.093 1.922 -12.417 1.00 94.06 297 ILE A CA 1
ATOM 2342 C C . ILE A 1 297 ? 10.776 1.020 -11.233 1.00 94.06 297 ILE A C 1
ATOM 2344 O O . ILE A 1 297 ? 11.501 0.066 -10.984 1.00 94.06 297 ILE A O 1
ATOM 2348 N N . ASN A 1 298 ? 9.688 1.288 -10.524 1.00 92.19 298 ASN A N 1
ATOM 2349 C CA . ASN A 1 298 ? 9.230 0.499 -9.389 1.00 92.19 298 ASN A CA 1
ATOM 2350 C C . ASN A 1 298 ? 7.736 0.207 -9.530 1.00 92.19 298 ASN A C 1
ATOM 2352 O O . ASN A 1 298 ? 6.939 1.105 -9.793 1.00 92.19 298 ASN A O 1
ATOM 2356 N N . ILE A 1 299 ? 7.373 -1.059 -9.368 1.00 90.88 299 ILE A N 1
ATOM 2357 C CA . ILE A 1 299 ? 6.024 -1.588 -9.524 1.00 90.88 299 ILE A CA 1
ATOM 2358 C C . ILE A 1 299 ? 5.645 -2.234 -8.200 1.00 90.88 299 ILE A C 1
ATOM 2360 O O . ILE A 1 299 ? 6.306 -3.169 -7.744 1.00 90.88 299 ILE A O 1
ATOM 2364 N N . ILE A 1 300 ? 4.577 -1.733 -7.597 1.00 85.19 300 ILE A N 1
ATOM 2365 C CA . ILE A 1 300 ? 3.992 -2.264 -6.372 1.00 85.19 300 ILE A CA 1
ATOM 2366 C C . ILE A 1 300 ? 2.656 -2.898 -6.769 1.00 85.19 300 ILE A C 1
ATOM 2368 O O . ILE A 1 300 ? 1.770 -2.169 -7.225 1.00 85.19 300 ILE A O 1
ATOM 2372 N N . PRO A 1 301 ? 2.521 -4.232 -6.668 1.00 79.94 301 PRO A N 1
ATOM 2373 C CA . PRO A 1 301 ? 1.314 -4.929 -7.068 1.00 79.94 301 PRO A CA 1
ATOM 2374 C C . PRO A 1 301 ? 0.221 -4.696 -6.026 1.00 79.94 301 PRO A C 1
ATOM 2376 O O . PRO A 1 301 ? 0.510 -4.617 -4.833 1.00 79.94 301 PRO A O 1
ATOM 2379 N N . SER A 1 302 ? -1.029 -4.634 -6.462 1.00 76.50 302 SER A N 1
ATOM 2380 C CA . SER A 1 302 ? -2.177 -4.664 -5.564 1.00 76.50 302 SER A CA 1
ATOM 2381 C C . SER A 1 302 ? -2.492 -6.073 -5.076 1.00 76.50 302 SER A C 1
ATOM 2383 O O . SER A 1 302 ? -1.967 -7.074 -5.576 1.00 76.50 302 SER A O 1
ATOM 2385 N N . VAL A 1 303 ? -3.412 -6.169 -4.117 1.00 68.06 303 VAL A N 1
ATOM 2386 C CA . VAL A 1 303 ? -3.921 -7.453 -3.625 1.00 68.06 303 VAL A CA 1
ATOM 2387 C C . VAL A 1 303 ? -4.560 -8.298 -4.733 1.00 68.06 303 VAL A C 1
ATOM 2389 O O . VAL A 1 303 ? -4.375 -9.517 -4.739 1.00 68.06 303 VAL A O 1
ATOM 2392 N N . LEU A 1 304 ? -5.221 -7.673 -5.718 1.00 70.50 304 LEU A N 1
ATOM 2393 C CA . LEU A 1 304 ? -5.883 -8.358 -6.842 1.00 70.50 304 LEU A CA 1
ATOM 2394 C C . LEU A 1 304 ? -4.900 -9.046 -7.795 1.00 70.50 304 LEU A C 1
ATOM 2396 O O . LEU A 1 304 ? -5.259 -9.997 -8.491 1.00 70.50 304 LEU A O 1
ATOM 2400 N N . ASP A 1 305 ? -3.650 -8.598 -7.788 1.00 75.31 305 ASP A N 1
ATOM 2401 C CA . ASP A 1 305 ? -2.587 -9.132 -8.628 1.00 75.31 305 ASP A CA 1
ATOM 2402 C C . ASP A 1 305 ? -1.886 -10.349 -7.990 1.00 75.31 305 ASP A C 1
ATOM 2404 O O . ASP A 1 305 ? -1.025 -10.988 -8.616 1.00 75.31 305 ASP A O 1
ATOM 2408 N N . THR A 1 306 ? -2.251 -10.702 -6.750 1.00 72.38 306 THR A N 1
ATOM 2409 C CA . THR A 1 306 ? -1.669 -11.825 -6.005 1.00 72.38 306 THR A CA 1
ATOM 2410 C C . THR A 1 306 ? -1.904 -13.142 -6.738 1.00 72.38 306 THR A C 1
ATOM 2412 O O . THR A 1 306 ? -3.035 -13.562 -6.967 1.00 72.38 306 THR A O 1
ATOM 2415 N N . GLY A 1 307 ? -0.816 -13.821 -7.114 1.00 72.56 307 GLY A N 1
ATOM 2416 C CA . GLY A 1 307 ? -0.884 -15.079 -7.869 1.00 72.56 307 GLY A CA 1
ATOM 2417 C C . GLY A 1 307 ? -1.374 -14.928 -9.315 1.00 72.56 307 GLY A C 1
ATOM 2418 O O . GLY A 1 307 ? -1.498 -15.930 -10.015 1.00 72.56 307 GLY A O 1
ATOM 2419 N N . MET A 1 308 ? -1.620 -13.697 -9.773 1.00 77.56 308 MET A N 1
ATOM 2420 C CA . MET A 1 308 ? -2.059 -13.365 -11.134 1.00 77.56 308 MET A CA 1
ATOM 2421 C C . MET A 1 308 ? -0.963 -12.679 -11.955 1.00 77.56 308 MET A C 1
ATOM 2423 O O . MET A 1 308 ? -1.198 -12.258 -13.088 1.00 77.56 308 MET A O 1
ATOM 2427 N N . THR A 1 309 ? 0.233 -12.554 -11.386 1.00 72.44 309 THR A N 1
ATOM 2428 C CA . THR A 1 309 ? 1.394 -11.918 -12.001 1.00 72.44 309 THR A CA 1
ATOM 2429 C C . THR A 1 309 ? 2.509 -12.936 -12.154 1.00 72.44 309 THR A C 1
ATOM 2431 O O . THR A 1 309 ? 2.863 -13.654 -11.220 1.00 72.44 309 THR A O 1
ATOM 2434 N N . LYS A 1 310 ? 3.064 -13.023 -13.362 1.00 61.50 310 LYS A N 1
ATOM 2435 C CA . LYS A 1 310 ? 4.088 -14.029 -13.683 1.00 61.50 310 LYS A CA 1
ATOM 2436 C C . LYS A 1 310 ? 5.503 -13.488 -13.768 1.00 61.50 310 LYS A C 1
ATOM 2438 O O . LYS A 1 310 ? 6.434 -14.280 -13.865 1.00 61.50 310 LYS A O 1
ATOM 2443 N N . VAL A 1 311 ? 5.683 -12.169 -13.824 1.00 63.88 311 VAL A N 1
ATOM 2444 C CA . VAL A 1 311 ? 6.911 -11.625 -14.402 1.00 63.88 311 VAL A CA 1
ATOM 2445 C C . VAL A 1 311 ? 7.411 -10.401 -13.656 1.00 63.88 311 VAL A C 1
ATOM 2447 O O . VAL A 1 311 ? 6.659 -9.458 -13.442 1.00 63.88 311 VAL A O 1
ATOM 2450 N N . CYS A 1 312 ? 8.708 -10.433 -13.352 1.00 66.75 312 CYS A N 1
ATOM 2451 C CA . CYS A 1 312 ? 9.566 -9.270 -13.209 1.00 66.75 312 CYS A CA 1
ATOM 2452 C C . CYS A 1 312 ? 10.788 -9.508 -14.111 1.00 66.75 312 CYS A C 1
ATOM 2454 O O . CYS A 1 312 ? 11.776 -10.090 -13.671 1.00 66.75 312 CYS A O 1
ATOM 2456 N N . VAL A 1 313 ? 10.638 -9.106 -15.384 1.00 63.16 313 VAL A N 1
ATOM 2457 C CA . VAL A 1 313 ? 11.504 -9.281 -16.576 1.00 63.16 313 VAL A CA 1
ATOM 2458 C C . VAL A 1 313 ? 11.447 -10.626 -17.301 1.00 63.16 313 VAL A C 1
ATOM 2460 O O . VAL A 1 313 ? 11.888 -11.659 -16.813 1.00 63.16 313 VAL A O 1
ATOM 2463 N N . VAL A 1 314 ? 10.992 -10.561 -18.555 1.00 58.62 314 VAL A N 1
ATOM 2464 C CA . VAL A 1 314 ? 11.233 -11.544 -19.623 1.00 58.62 314 VAL A CA 1
ATOM 2465 C C . VAL A 1 314 ? 11.584 -10.771 -20.899 1.00 58.62 314 VAL A C 1
ATOM 2467 O O . VAL A 1 314 ? 10.895 -9.804 -21.238 1.00 58.62 314 VAL A O 1
ATOM 2470 N N . PHE A 1 315 ? 12.649 -11.182 -21.601 1.00 42.56 315 PHE A N 1
ATOM 2471 C CA . PHE A 1 315 ? 12.999 -10.622 -22.911 1.00 42.56 315 PHE A CA 1
ATOM 2472 C C . PHE A 1 315 ? 11.905 -10.942 -23.920 1.00 42.56 315 PHE A C 1
ATOM 2474 O O . PHE A 1 315 ? 11.526 -12.104 -24.081 1.00 42.56 315 PHE A O 1
ATOM 2481 N N . THR A 1 316 ? 11.410 -9.923 -24.619 1.00 46.69 316 THR A N 1
ATOM 2482 C CA . THR A 1 316 ? 10.424 -10.134 -25.674 1.00 46.69 316 THR A CA 1
ATOM 2483 C C . THR A 1 316 ? 11.051 -9.876 -27.031 1.00 46.69 316 THR A C 1
ATOM 2485 O O . THR A 1 316 ? 11.631 -8.828 -27.287 1.00 46.69 316 THR A O 1
ATOM 2488 N N . THR A 1 317 ? 10.890 -10.826 -27.947 1.00 39.06 317 THR A N 1
ATOM 2489 C CA . THR A 1 317 ? 11.244 -10.650 -29.365 1.00 39.06 317 THR A CA 1
ATOM 2490 C C . THR A 1 317 ? 10.206 -9.800 -30.114 1.00 39.06 317 THR A C 1
ATOM 2492 O O . THR A 1 317 ? 10.335 -9.565 -31.314 1.00 39.06 317 THR A O 1
ATOM 2495 N N . VAL A 1 318 ? 9.153 -9.337 -29.426 1.00 34.72 318 VAL A N 1
ATOM 2496 C CA . VAL A 1 318 ? 8.045 -8.578 -30.012 1.00 34.72 318 VAL A CA 1
ATOM 2497 C C . VAL A 1 318 ? 8.353 -7.087 -29.908 1.00 34.72 318 VAL A C 1
ATOM 2499 O O . VAL A 1 318 ? 7.872 -6.385 -29.033 1.00 34.72 318 VAL A O 1
ATOM 2502 N N . ILE A 1 319 ? 9.136 -6.610 -30.870 1.00 37.44 319 ILE A N 1
ATOM 2503 C CA . ILE A 1 319 ? 9.642 -5.238 -31.061 1.00 37.44 319 ILE A CA 1
ATOM 2504 C C . ILE A 1 319 ? 8.530 -4.157 -31.233 1.00 37.44 319 ILE A C 1
ATOM 2506 O O . ILE A 1 319 ? 8.786 -3.030 -31.640 1.00 37.44 319 ILE A O 1
ATOM 2510 N N . ARG A 1 320 ? 7.249 -4.445 -30.980 1.00 36.72 320 ARG A N 1
ATOM 2511 C CA . ARG A 1 320 ? 6.158 -3.693 -31.627 1.00 36.72 320 ARG A CA 1
ATOM 2512 C C . ARG A 1 320 ? 5.579 -2.502 -30.867 1.00 36.72 320 ARG A C 1
ATOM 2514 O O . ARG A 1 320 ? 5.089 -1.610 -31.546 1.00 36.72 320 ARG A O 1
ATOM 2521 N N . VAL A 1 321 ? 5.605 -2.418 -29.536 1.00 42.00 321 VAL A N 1
ATOM 2522 C CA . VAL A 1 321 ? 4.800 -1.372 -28.860 1.00 42.00 321 VAL A CA 1
ATOM 2523 C C . VAL A 1 321 ? 5.477 -0.001 -28.910 1.00 42.00 321 VAL A C 1
ATOM 2525 O O . VAL A 1 321 ? 4.833 0.979 -29.280 1.00 42.00 321 VAL A O 1
ATOM 2528 N N . MET A 1 322 ? 6.778 0.077 -28.617 1.00 37.22 322 MET A N 1
ATOM 2529 C CA . MET A 1 322 ? 7.512 1.351 -28.676 1.00 37.22 322 MET A CA 1
ATOM 2530 C C . MET A 1 322 ? 7.950 1.755 -30.088 1.00 37.22 322 MET A C 1
ATOM 2532 O O . MET A 1 322 ? 8.022 2.949 -30.378 1.00 37.22 322 MET A O 1
ATOM 2536 N N . ILE A 1 323 ? 8.221 0.794 -30.980 1.00 33.19 323 ILE A N 1
ATOM 2537 C CA . ILE A 1 323 ? 8.697 1.107 -32.338 1.00 33.19 323 ILE A CA 1
ATOM 2538 C C . ILE A 1 323 ? 7.558 1.575 -33.251 1.00 33.19 323 ILE A C 1
ATOM 2540 O O . ILE A 1 323 ? 7.761 2.519 -34.009 1.00 33.19 323 ILE A O 1
ATOM 2544 N N . LEU A 1 324 ? 6.340 1.029 -33.119 1.00 30.06 324 LEU A N 1
ATOM 2545 C CA . LEU A 1 324 ? 5.199 1.487 -33.927 1.00 30.06 324 LEU A CA 1
ATOM 2546 C C . LEU A 1 324 ? 4.862 2.969 -33.697 1.00 30.06 324 LEU A C 1
ATOM 2548 O O . LEU A 1 324 ? 4.398 3.624 -34.619 1.00 30.06 324 LEU A O 1
ATOM 2552 N N . TYR A 1 325 ? 5.127 3.527 -32.510 1.00 33.94 325 TYR A N 1
ATOM 2553 C CA . TYR A 1 325 ? 4.930 4.961 -32.255 1.00 33.94 325 TYR A CA 1
ATOM 2554 C C . TYR A 1 325 ? 6.088 5.844 -32.745 1.00 33.94 325 TYR A C 1
ATOM 2556 O O . TYR A 1 325 ? 5.873 7.026 -32.993 1.00 33.94 325 TYR A O 1
ATOM 2564 N N . LEU A 1 326 ? 7.292 5.289 -32.919 1.00 34.00 326 LEU A N 1
ATOM 2565 C CA . LEU A 1 326 ? 8.450 6.001 -33.478 1.00 34.00 326 LEU A CA 1
ATOM 2566 C C . LEU A 1 326 ? 8.386 6.142 -35.009 1.00 34.00 326 LEU A C 1
ATOM 2568 O O . LEU A 1 326 ? 9.060 7.008 -35.556 1.00 34.00 326 LEU A O 1
ATOM 2572 N N . GLU A 1 327 ? 7.597 5.310 -35.695 1.00 27.80 327 GLU A N 1
ATOM 2573 C CA . GLU A 1 327 ? 7.422 5.364 -37.157 1.00 27.80 327 GLU A CA 1
ATOM 2574 C C . GLU A 1 327 ? 6.220 6.220 -37.609 1.00 27.80 327 GLU A C 1
ATOM 2576 O O . GLU A 1 327 ? 6.062 6.458 -38.804 1.00 27.80 327 GLU A O 1
ATOM 2581 N N . ILE A 1 328 ? 5.382 6.704 -36.679 1.00 31.06 328 ILE A N 1
ATOM 2582 C CA . ILE A 1 328 ? 4.155 7.478 -36.977 1.00 31.06 328 ILE A CA 1
ATOM 2583 C C . ILE A 1 328 ? 4.300 8.977 -36.602 1.00 31.06 328 ILE A C 1
ATOM 2585 O O . ILE A 1 328 ? 3.348 9.742 -36.741 1.00 31.06 328 ILE A O 1
ATOM 2589 N N . SER A 1 329 ? 5.481 9.432 -36.157 1.00 30.03 329 SER A N 1
ATOM 2590 C CA . SER A 1 329 ? 5.750 10.838 -35.787 1.00 30.03 329 SER A CA 1
ATOM 2591 C C . SER A 1 329 ? 6.616 11.591 -36.788 1.00 30.03 329 SER A C 1
ATOM 2593 O O . SER A 1 329 ? 7.730 11.082 -37.058 1.00 30.03 329 SER A O 1
#

Sequence (329 aa):
MIVKCAIQVGGEGFGTYGPQHTSDVFFAGLKIDPSSSTDYQVFEGEELHIPAELTMPLSCAWPKMSTEKNRIDNIKQNDCVLVLLNGVPDYQLNGEECINGITKDGIIFNSETCGIKFSHSNWQEKQIIKIMGQTDLVVNVADRIVLLRLYNSDEVYVKDKDIVTLGRSCYSQNDPHMRTFDQKYYELQLHQGLTEGEYIMYKHDRLPLQVSAYFRKCSSLILCNCGIAVRSGDSLFVANYCETNYKGHRKTNRYMTQRLCDDQSLTVTKSGTTFSITLPTGTKVTFNYGSSYVDGINIIPSVLDTGMTKVCVVFTTVIRVMILYLEIS

Organism: Mytilus edulis (NCBI:txid6550)

Secondary structure (DSSP, 8-state):
-EE--EE----TTT----PPEEPPPEE-SEEE--SS-SEEEE-BT-EEEEEEEESS-------TT---HHHHHHIIIIISEEEEEE---SS-TTT---BTTB-TT-PBPSSSSSEEEEETTTTTSPEEEEEEB----S--SS-EEEEEE-TTS-EEEEEE--TTTTT--EEEETTTEEE-TT--EEE--GGGT--SEEEEEEEBSSSSEEEEEEEEEEETTEEEEEEEEEEETTEEEEEE--EEEETTEEEE--EEEEE-SSTTS-EEEEETTEEEEE-TT--EEEEEE-SSSEEEEEEE--GGGTTTB--S-EE---THHHHHHHS--

Radius of gyration: 30.89 Å; chains: 1; bounding box: 74×36×99 Å

Foldseek 3Di:
DWDKDKDWDDDPDPGDIDDIDIDPIDDAAKDKDPPDDLEAEAEAQGKDKIKIAGPDQQDFDDDPDPPPPVVVVCCQVPVSKFWWAFCDDPDPPPDQDDAQQAGPQGWGWPGRGVTDMDTRVCRGPIDITMTHQHNPLAADPDWDWTWTDGPPDDTRIYTYHPPLQVVQKWKFFFLGFTAHRVGDTDGDKVVVVDDFAKKWQKDFQPFRWTKIWTWDDPDPITITTAKIWTDGPPKIWIWGLAWDCDPNDTDGPTDIDIDDPDPLQWDWDDDDQKIWIAGNSRWIWMWGDDPRHTRMIMIRGGPVRRVRIDDRIDDDPCRPDVVVVVVVD

pLDDT: mean 72.54, std 15.84, range [27.8, 95.69]